Protein AF-A0A814J865-F1 (afdb_monomer_lite)

Sequence (233 aa):
MMTGAKKNINRKDIIFQQRVDSLASDFNQNKINLGDYLQGLSVLIGAKILRELSEQIVEQEQNKHNDCESQRPKNLITPLVSSLNEQANDEQISSSLIQTEIFDEVLMAITAGTETTSKALSWFMFYMSKHPRVQQRIKQELKEHDLVMGDNAHSSSLSIETLESLVYYDCVLRLAPVIGITTRRAIRDAVVDGVSIHRDPTEFIPERFLFEDKNHHPYAMVTFDGGHRACLS

Foldseek 3Di:
DDDDPPPPPDPVVVVLVVQLVVLVVCVVVVVDDPVVSVVSVCVSVVVVVLLVVLVVVLVVVVVVCVVDVDDDDPDPLVVLVVVLVVVVVVDPDPPVVSVVVSSVVSSCVCVVVPVQVVQLVVVLVVVCVVCVVLVVVLQVLCVVLVVDDDPPDPPPDDDPVSVVSSQLVVLQSQLRLVDPDDDDDDPDDDDDDDDDEDDPSVDRDSVVRNDPDVPHDPVNGASQHDDPRGNPD

pLDDT: mean 74.56, std 14.13, range [32.09, 94.75]

Structure (mmCIF, N/CA/C/O backbone):
data_AF-A0A814J865-F1
#
_entry.id   AF-A0A814J865-F1
#
loop_
_atom_site.group_PDB
_atom_site.id
_atom_site.type_symbol
_atom_site.label_atom_id
_atom_site.label_alt_id
_atom_site.label_comp_id
_atom_site.label_asym_id
_atom_site.label_entity_id
_atom_site.label_seq_id
_atom_site.pdbx_PDB_ins_code
_atom_site.Cartn_x
_atom_site.Cartn_y
_atom_site.Cartn_z
_atom_site.occupancy
_atom_site.B_iso_or_equiv
_atom_site.auth_seq_id
_atom_site.auth_comp_id
_atom_site.auth_asym_id
_atom_site.auth_atom_id
_atom_site.pdbx_PDB_model_num
ATOM 1 N N . MET A 1 1 ? 44.678 30.933 -19.094 1.00 35.25 1 MET A N 1
ATOM 2 C CA . MET A 1 1 ? 44.230 29.603 -19.561 1.00 35.25 1 MET A CA 1
ATOM 3 C C . MET A 1 1 ? 43.148 29.120 -18.610 1.00 35.25 1 MET A C 1
ATOM 5 O O . MET A 1 1 ? 43.466 28.746 -17.491 1.00 35.25 1 MET A O 1
ATOM 9 N N . MET A 1 2 ? 41.877 29.247 -18.997 1.00 32.62 2 MET A N 1
ATOM 10 C CA . MET A 1 2 ? 40.747 28.814 -18.172 1.00 32.62 2 MET A CA 1
ATOM 11 C C . MET A 1 2 ? 40.452 27.327 -18.400 1.00 32.62 2 MET A C 1
ATOM 13 O O . MET A 1 2 ? 40.182 26.908 -19.519 1.00 32.62 2 MET A O 1
ATOM 17 N N . THR A 1 3 ? 40.577 26.567 -17.310 1.00 39.84 3 THR A N 1
ATOM 18 C CA . THR A 1 3 ? 39.712 25.461 -16.859 1.00 39.84 3 THR A CA 1
ATOM 19 C C . THR A 1 3 ? 38.950 24.654 -17.915 1.00 39.84 3 THR A C 1
ATOM 21 O O . THR A 1 3 ? 37.927 25.093 -18.433 1.00 39.84 3 THR A O 1
ATOM 24 N N . GLY A 1 4 ? 39.355 23.395 -18.095 1.00 32.09 4 GLY A N 1
ATOM 25 C CA . GLY A 1 4 ? 38.532 22.340 -18.686 1.00 32.09 4 GLY A CA 1
ATOM 26 C C . GLY A 1 4 ? 38.262 21.241 -17.664 1.00 32.09 4 GLY A C 1
ATOM 27 O O . GLY A 1 4 ? 38.834 20.159 -17.759 1.00 32.09 4 GLY A O 1
ATOM 28 N N . ALA A 1 5 ? 37.418 21.516 -16.665 1.00 35.94 5 ALA A N 1
ATOM 29 C CA . ALA A 1 5 ? 36.852 20.463 -15.832 1.00 35.94 5 ALA A CA 1
ATOM 30 C C . ALA A 1 5 ? 35.918 19.631 -16.722 1.00 35.94 5 ALA A C 1
ATOM 32 O O . ALA A 1 5 ? 34.813 20.063 -17.052 1.00 35.94 5 ALA A O 1
ATOM 33 N N . LYS A 1 6 ? 36.381 18.459 -17.172 1.00 39.00 6 LYS A N 1
ATOM 34 C CA . LYS A 1 6 ? 35.518 17.469 -17.822 1.00 39.00 6 LYS A CA 1
ATOM 35 C C . LYS A 1 6 ? 34.451 17.071 -16.803 1.00 39.00 6 LYS A C 1
ATOM 37 O O . LYS A 1 6 ? 34.721 16.286 -15.900 1.00 39.00 6 LYS A O 1
ATOM 42 N N . LYS A 1 7 ? 33.254 17.654 -16.928 1.00 42.41 7 LYS A N 1
ATOM 43 C CA . LYS A 1 7 ? 32.049 17.193 -16.234 1.00 42.41 7 LYS A CA 1
ATOM 44 C C . LYS A 1 7 ? 31.896 15.719 -16.600 1.00 42.41 7 LYS A C 1
ATOM 46 O O . LYS A 1 7 ? 31.696 15.395 -17.768 1.00 42.41 7 LYS A O 1
ATOM 51 N N . ASN A 1 8 ? 32.084 14.841 -15.626 1.00 40.31 8 ASN A N 1
ATOM 52 C CA . ASN A 1 8 ? 31.876 13.414 -15.789 1.00 40.31 8 ASN A CA 1
ATOM 53 C C . ASN A 1 8 ? 30.356 13.218 -15.907 1.00 40.31 8 ASN A C 1
ATOM 55 O O . ASN A 1 8 ? 29.658 13.162 -14.900 1.00 40.31 8 ASN A O 1
ATOM 59 N N . ILE A 1 9 ? 29.818 13.305 -17.128 1.00 52.38 9 ILE A N 1
ATOM 60 C CA . ILE A 1 9 ? 28.373 13.218 -17.365 1.00 52.38 9 ILE A CA 1
ATOM 61 C C . ILE A 1 9 ? 27.963 11.771 -17.092 1.00 52.38 9 ILE A C 1
ATOM 63 O O . ILE A 1 9 ? 28.386 10.852 -17.793 1.00 52.38 9 ILE A O 1
ATOM 67 N N . ASN A 1 10 ? 27.164 11.578 -16.046 1.00 73.56 10 ASN A N 1
ATOM 68 C CA . ASN A 1 10 ? 26.674 10.277 -15.625 1.00 73.56 10 ASN A CA 1
ATOM 69 C C . ASN A 1 10 ? 25.822 9.663 -16.753 1.00 73.56 10 ASN A C 1
ATOM 71 O O . ASN A 1 10 ? 24.896 10.293 -17.263 1.00 73.56 10 ASN A O 1
ATOM 75 N N . ARG A 1 11 ? 26.115 8.417 -17.151 1.00 75.50 11 ARG A N 1
ATOM 76 C CA . ARG A 1 11 ? 25.385 7.675 -18.201 1.00 75.50 11 ARG A CA 1
ATOM 77 C C . ARG A 1 11 ? 23.866 7.672 -17.966 1.00 75.50 11 ARG A C 1
ATOM 79 O O . ARG A 1 11 ? 23.101 7.651 -18.927 1.00 75.50 11 ARG A O 1
ATOM 86 N N . LYS A 1 12 ? 23.434 7.721 -16.702 1.00 76.06 12 LYS A N 1
ATOM 87 C CA . LYS A 1 12 ? 22.022 7.778 -16.296 1.00 76.06 12 LYS A CA 1
ATOM 88 C C . LYS A 1 12 ? 21.349 9.095 -16.709 1.00 76.06 12 LYS A C 1
ATOM 90 O O . LYS A 1 12 ? 20.237 9.059 -17.231 1.00 76.06 12 LYS A O 1
ATOM 95 N N . ASP A 1 13 ? 22.040 10.228 -16.573 1.00 81.00 13 ASP A N 1
ATOM 96 C CA . ASP A 1 13 ? 21.534 11.540 -17.004 1.00 81.00 13 ASP A CA 1
ATOM 97 C C . ASP A 1 13 ? 21.366 11.615 -18.522 1.00 81.00 13 ASP A C 1
ATOM 99 O O . ASP A 1 13 ? 20.415 12.221 -19.011 1.00 81.00 13 ASP A O 1
ATOM 103 N N . ILE A 1 14 ? 22.247 10.943 -19.271 1.00 85.19 14 ILE A N 1
ATOM 104 C CA . ILE A 1 14 ? 22.144 10.849 -20.733 1.00 85.19 14 ILE A CA 1
ATOM 105 C C . ILE A 1 14 ? 20.876 10.087 -21.127 1.00 85.19 14 ILE A C 1
ATOM 107 O O . ILE A 1 14 ? 20.128 10.549 -21.982 1.00 85.19 14 ILE A O 1
ATOM 111 N N . ILE A 1 15 ? 20.607 8.943 -20.489 1.00 84.31 15 ILE A N 1
ATOM 112 C CA . ILE A 1 15 ? 19.408 8.136 -20.770 1.00 84.31 15 ILE A CA 1
ATOM 113 C C . ILE A 1 15 ? 18.136 8.907 -20.407 1.00 84.31 15 ILE A C 1
ATOM 115 O O . ILE A 1 15 ? 17.163 8.877 -21.159 1.00 84.31 15 ILE A O 1
ATOM 119 N N . PHE A 1 16 ? 18.136 9.609 -19.271 1.00 88.12 16 PHE A N 1
ATOM 120 C CA . PHE A 1 16 ? 17.023 10.473 -18.887 1.00 88.12 16 PHE A CA 1
ATOM 121 C C . PHE A 1 16 ? 16.770 11.547 -19.949 1.00 88.12 16 PHE A C 1
ATOM 123 O O . PHE A 1 16 ? 15.646 11.667 -20.433 1.00 88.12 16 PHE A O 1
ATOM 130 N N . GLN A 1 17 ? 17.818 12.262 -20.368 1.00 88.94 17 GLN A N 1
ATOM 131 C CA . GLN A 1 17 ? 17.691 13.316 -21.369 1.00 88.94 17 GLN A CA 1
ATOM 132 C C . GLN A 1 17 ? 17.198 12.766 -22.713 1.00 88.94 17 GLN A C 1
ATOM 134 O O . GLN A 1 17 ? 16.270 13.319 -23.287 1.00 88.94 17 GLN A O 1
ATOM 139 N N . GLN A 1 18 ? 17.714 11.615 -23.160 1.00 91.19 18 GLN A N 1
ATOM 140 C CA . GLN A 1 18 ? 17.242 10.943 -24.377 1.00 91.19 18 GLN A CA 1
ATOM 141 C C . GLN A 1 18 ? 15.746 10.605 -24.326 1.00 91.19 18 GLN A C 1
ATOM 143 O O . GLN A 1 18 ? 15.045 10.748 -25.327 1.00 91.19 18 GLN A O 1
ATOM 148 N N . ARG A 1 19 ? 15.238 10.162 -23.168 1.00 91.06 19 ARG A N 1
ATOM 149 C CA . ARG A 1 19 ? 13.808 9.865 -22.991 1.00 91.06 19 ARG A CA 1
ATOM 150 C C . ARG A 1 19 ? 12.954 11.132 -23.000 1.00 91.06 19 ARG A C 1
ATOM 152 O O . ARG A 1 19 ? 11.888 11.121 -23.609 1.00 91.06 19 ARG A O 1
ATOM 159 N N . VAL A 1 20 ? 13.427 12.209 -22.371 1.00 92.50 20 VAL A N 1
ATOM 160 C CA . VAL A 1 20 ? 12.760 13.522 -22.405 1.00 92.50 20 VAL A CA 1
ATOM 161 C C . VAL A 1 20 ? 12.713 14.065 -23.834 1.00 92.50 20 VAL A C 1
ATOM 163 O O . VAL A 1 20 ? 11.649 14.473 -24.292 1.00 92.50 20 VAL A O 1
ATOM 166 N N . ASP A 1 21 ? 13.827 13.997 -24.562 1.00 93.62 21 ASP A N 1
ATOM 167 C CA . ASP A 1 21 ? 13.924 14.479 -25.942 1.00 93.62 21 ASP A CA 1
ATOM 168 C C . ASP A 1 21 ? 13.033 13.659 -26.889 1.00 93.62 21 ASP A C 1
ATOM 170 O O . ASP A 1 21 ? 12.364 14.221 -27.757 1.00 93.62 21 ASP A O 1
ATOM 174 N N . SER A 1 22 ? 12.963 12.336 -26.695 1.00 93.69 22 SER A N 1
ATOM 175 C CA . SER A 1 22 ? 12.043 11.465 -27.438 1.00 93.69 22 SER A CA 1
ATOM 176 C C . SER A 1 22 ? 10.584 11.850 -27.193 1.00 93.69 22 SER A C 1
ATOM 178 O O . SER A 1 22 ? 9.819 11.988 -28.145 1.00 93.69 22 SER A O 1
ATOM 180 N N . LEU A 1 23 ? 10.204 12.070 -25.932 1.00 92.25 23 LEU A N 1
ATOM 181 C CA . LEU A 1 23 ? 8.843 12.455 -25.562 1.00 92.25 23 LEU A CA 1
ATOM 182 C C . LEU A 1 23 ? 8.474 13.841 -26.124 1.00 92.25 23 LEU A C 1
ATOM 184 O O . LEU A 1 23 ? 7.371 14.034 -26.636 1.00 92.25 23 LEU A O 1
ATOM 188 N N . ALA A 1 24 ? 9.408 14.796 -26.083 1.00 92.44 24 ALA A N 1
ATOM 189 C CA . ALA A 1 24 ? 9.239 16.122 -26.678 1.00 92.44 24 ALA A CA 1
ATOM 190 C C . ALA A 1 24 ? 9.116 16.055 -28.206 1.00 92.44 24 ALA A C 1
ATOM 192 O O . ALA A 1 24 ? 8.308 16.774 -28.794 1.00 92.44 24 ALA A O 1
ATOM 193 N N . SER A 1 25 ? 9.878 15.172 -28.854 1.00 94.75 25 SER A N 1
ATOM 194 C CA . SER A 1 25 ? 9.770 14.910 -30.291 1.00 94.75 25 SER A CA 1
ATOM 195 C C . SER A 1 25 ? 8.383 14.381 -30.661 1.00 94.75 25 SER A C 1
ATOM 197 O O . SER A 1 25 ? 7.769 14.892 -31.596 1.00 94.75 25 SER A O 1
ATOM 199 N N . ASP A 1 26 ? 7.845 13.425 -29.899 1.00 93.62 26 ASP A N 1
ATOM 200 C CA . ASP A 1 26 ? 6.512 12.867 -30.151 1.00 93.62 26 ASP A CA 1
ATOM 201 C C . ASP A 1 26 ? 5.391 13.899 -29.946 1.00 93.62 26 ASP A C 1
ATOM 203 O O . ASP A 1 26 ? 4.434 13.921 -30.725 1.00 93.62 26 ASP A O 1
ATOM 207 N N . PHE A 1 27 ? 5.528 14.801 -28.968 1.00 92.38 27 PHE A N 1
ATOM 208 C CA . PHE A 1 27 ? 4.602 15.923 -28.787 1.00 92.38 27 PHE A CA 1
ATOM 209 C C . PHE A 1 27 ? 4.689 16.931 -29.941 1.00 92.38 27 PHE A C 1
ATOM 211 O O . PHE A 1 27 ? 3.672 17.275 -30.538 1.00 92.38 27 PHE A O 1
ATOM 218 N N . ASN A 1 28 ? 5.901 17.343 -30.329 1.00 93.31 28 ASN A N 1
ATOM 219 C CA . ASN A 1 28 ? 6.115 18.280 -31.439 1.00 93.31 28 ASN A CA 1
ATOM 220 C C . ASN A 1 28 ? 5.655 17.713 -32.794 1.00 93.31 28 ASN A C 1
ATOM 222 O O . ASN A 1 28 ? 5.283 18.469 -33.689 1.00 93.31 28 ASN A O 1
ATOM 226 N N . GLN A 1 29 ? 5.669 16.387 -32.950 1.00 94.50 29 GLN A N 1
ATOM 227 C CA . GLN A 1 29 ? 5.162 15.677 -34.129 1.00 94.50 29 GLN A CA 1
ATOM 228 C C . GLN A 1 29 ? 3.653 15.375 -34.053 1.00 94.50 29 GLN A C 1
ATOM 230 O O . GLN A 1 29 ? 3.144 14.653 -34.909 1.00 94.50 29 GLN A O 1
ATOM 235 N N . ASN A 1 30 ? 2.931 15.911 -33.059 1.00 91.19 30 ASN A N 1
ATOM 236 C CA . ASN A 1 30 ? 1.503 15.678 -32.815 1.00 91.19 30 ASN A CA 1
ATOM 237 C C . ASN A 1 30 ? 1.115 14.190 -32.672 1.00 91.19 30 ASN A C 1
ATOM 239 O O . ASN A 1 30 ? -0.026 13.821 -32.954 1.00 91.19 30 ASN A O 1
ATOM 243 N N . LYS A 1 31 ? 2.036 13.314 -32.239 1.00 92.19 31 LYS A N 1
ATOM 244 C CA . LYS A 1 31 ? 1.719 11.896 -31.972 1.00 92.19 31 LYS A CA 1
ATOM 245 C C . LYS A 1 31 ? 1.013 11.694 -30.634 1.00 92.19 31 LYS A C 1
ATOM 247 O O . LYS A 1 31 ? 0.290 10.717 -30.473 1.00 92.19 31 LYS A O 1
ATOM 252 N N . ILE A 1 32 ? 1.243 12.602 -29.689 1.00 91.50 32 ILE A N 1
ATOM 253 C CA . ILE A 1 32 ? 0.646 12.604 -28.351 1.00 91.50 32 ILE A CA 1
ATOM 254 C C . ILE A 1 32 ? 0.047 13.979 -28.059 1.00 91.50 32 ILE A C 1
ATOM 256 O O . ILE A 1 32 ? 0.522 14.994 -28.571 1.00 91.50 32 ILE A O 1
ATOM 260 N N . ASN A 1 33 ? -1.005 14.025 -27.242 1.00 92.94 33 ASN A N 1
ATOM 261 C CA . ASN A 1 33 ? -1.616 15.287 -26.822 1.00 92.94 33 ASN A CA 1
ATOM 262 C C . ASN A 1 33 ? -0.870 15.897 -25.615 1.00 92.94 33 ASN A C 1
ATOM 264 O O . ASN A 1 33 ? 0.023 15.284 -25.029 1.00 92.94 33 ASN A O 1
ATOM 268 N N . LEU A 1 34 ? -1.248 17.120 -25.226 1.00 91.44 34 LEU A N 1
ATOM 269 C CA . LEU A 1 34 ? -0.623 17.824 -24.101 1.00 91.44 34 LEU A CA 1
ATOM 270 C C . LEU A 1 34 ? -0.775 17.073 -22.766 1.00 91.44 34 LEU A C 1
ATOM 272 O O . LEU A 1 34 ? 0.140 17.108 -21.949 1.00 91.44 34 LEU A O 1
ATOM 276 N N . GLY A 1 35 ? -1.901 16.389 -22.545 1.00 89.00 35 GLY A N 1
ATOM 277 C CA . GLY A 1 35 ? -2.129 15.595 -21.337 1.00 89.00 35 GLY A CA 1
ATOM 278 C C . GLY A 1 35 ? -1.157 14.421 -21.238 1.00 89.00 35 GLY A C 1
ATOM 279 O O . GLY A 1 35 ? -0.482 14.271 -20.224 1.00 89.00 35 GLY A O 1
ATOM 280 N N . ASP A 1 36 ? -1.013 13.658 -22.320 1.00 88.88 36 ASP A N 1
ATOM 281 C CA . ASP A 1 36 ? -0.084 12.526 -22.405 1.00 88.88 36 ASP A CA 1
ATOM 282 C C . ASP A 1 36 ? 1.378 12.979 -22.291 1.00 88.88 36 ASP A C 1
ATOM 284 O O . ASP A 1 36 ? 2.190 12.317 -21.643 1.00 88.88 36 ASP A O 1
ATOM 288 N N . TYR A 1 37 ? 1.714 14.141 -22.861 1.00 88.25 37 TYR A N 1
ATOM 289 C CA . TYR A 1 37 ? 3.041 14.744 -22.737 1.00 88.25 37 TYR A CA 1
ATOM 290 C C . TYR A 1 37 ? 3.362 15.145 -21.291 1.00 88.25 37 TYR A C 1
ATOM 292 O O . TYR A 1 37 ? 4.414 14.778 -20.764 1.00 88.25 37 TYR A O 1
ATOM 300 N N . LEU A 1 38 ? 2.450 15.859 -20.620 1.00 89.25 38 LEU A N 1
ATOM 301 C CA . LEU A 1 38 ? 2.617 16.258 -19.219 1.00 89.25 38 LEU A CA 1
ATOM 302 C C . LEU A 1 38 ? 2.660 15.041 -18.290 1.00 89.25 38 LEU A C 1
ATOM 304 O O . LEU A 1 38 ? 3.495 14.991 -17.385 1.00 89.25 38 LEU A O 1
ATOM 308 N N . GLN A 1 39 ? 1.819 14.036 -18.545 1.00 84.31 39 GLN A N 1
ATOM 309 C CA . GLN A 1 39 ? 1.838 12.781 -17.804 1.00 84.31 39 GLN A CA 1
ATOM 310 C C . GLN A 1 39 ? 3.177 12.060 -17.995 1.00 84.31 39 GLN A C 1
ATOM 312 O O . GLN A 1 39 ? 3.817 11.700 -17.007 1.00 84.31 39 GLN A O 1
ATOM 317 N N . GLY A 1 40 ? 3.649 11.909 -19.235 1.00 85.94 40 GLY A N 1
ATOM 318 C CA . GLY A 1 40 ? 4.942 11.294 -19.537 1.00 85.94 40 GLY A CA 1
ATOM 319 C C . GLY A 1 40 ? 6.114 12.027 -18.881 1.00 85.94 40 GLY A C 1
ATOM 320 O O . GLY A 1 40 ? 6.979 11.388 -18.281 1.00 85.94 40 GLY A O 1
ATOM 321 N N . LEU A 1 41 ? 6.115 13.365 -18.913 1.00 88.81 41 LEU A N 1
ATOM 322 C CA . LEU A 1 41 ? 7.127 14.175 -18.233 1.00 88.81 41 LEU A CA 1
ATOM 323 C C . LEU A 1 41 ? 7.089 13.971 -16.720 1.00 88.81 41 LEU A C 1
ATOM 325 O O . LEU A 1 41 ? 8.142 13.788 -16.114 1.00 88.81 41 LEU A O 1
ATOM 329 N N . SER A 1 42 ? 5.899 13.966 -16.112 1.00 81.00 42 SER A N 1
ATOM 330 C CA . SER A 1 42 ? 5.751 13.756 -14.667 1.00 81.00 42 SER A CA 1
ATOM 331 C C . SER A 1 42 ? 6.305 12.397 -14.227 1.00 81.00 42 SER A C 1
ATOM 333 O O . SER A 1 42 ? 7.015 12.322 -13.226 1.00 81.00 42 SER A O 1
ATOM 335 N N . VAL A 1 43 ? 6.083 11.345 -15.025 1.00 83.19 43 VAL A N 1
ATOM 336 C CA . VAL A 1 43 ? 6.625 10.001 -14.786 1.00 83.19 43 VAL A CA 1
ATOM 337 C C . VAL A 1 43 ? 8.147 9.988 -14.907 1.00 83.19 43 VAL A C 1
ATOM 339 O O . VAL A 1 43 ? 8.818 9.433 -14.041 1.00 83.19 43 VAL A O 1
ATOM 342 N N . LEU A 1 44 ? 8.713 10.609 -15.948 1.00 85.75 44 LEU A N 1
ATOM 343 C CA . LEU A 1 44 ? 10.166 10.657 -16.133 1.00 85.75 44 LEU A CA 1
ATOM 344 C C . LEU A 1 44 ? 10.855 11.440 -15.009 1.00 85.75 44 LEU A C 1
ATOM 346 O O . LEU A 1 44 ? 11.842 10.961 -14.450 1.00 85.75 44 LEU A O 1
ATOM 350 N N . ILE A 1 45 ? 10.337 12.622 -14.664 1.00 85.75 45 ILE A N 1
ATOM 351 C CA . ILE A 1 45 ? 10.870 13.465 -13.585 1.00 85.75 45 ILE A CA 1
ATOM 352 C C . ILE A 1 45 ? 10.738 12.744 -12.242 1.00 85.75 45 ILE A C 1
ATOM 354 O O . ILE A 1 45 ? 11.712 12.667 -11.497 1.00 85.75 45 ILE A O 1
ATOM 358 N N . GLY A 1 46 ? 9.567 12.163 -11.964 1.00 81.38 46 GLY A N 1
ATOM 359 C CA . GLY A 1 46 ? 9.325 11.374 -10.759 1.00 81.38 46 GLY A CA 1
ATOM 360 C C . GLY A 1 46 ? 10.307 10.212 -10.639 1.00 81.38 46 GLY A C 1
ATOM 361 O O . GLY A 1 46 ? 10.965 10.081 -9.613 1.00 81.38 46 GLY A O 1
ATOM 362 N N . ALA A 1 47 ? 10.494 9.431 -11.707 1.00 80.25 47 ALA A N 1
ATOM 363 C CA . ALA A 1 47 ? 11.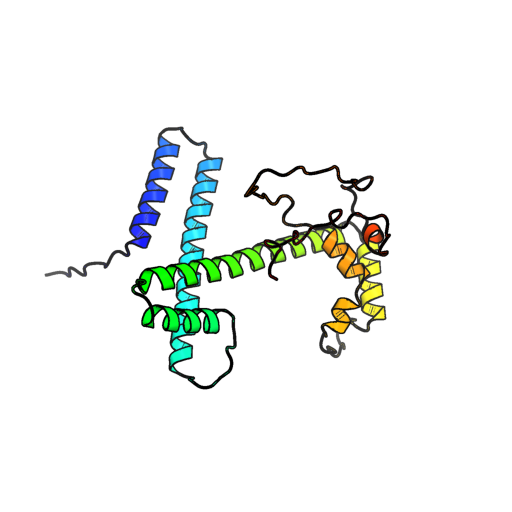450 8.324 -11.734 1.00 80.25 47 ALA A CA 1
ATOM 364 C C . ALA A 1 47 ? 12.903 8.782 -11.516 1.00 80.25 47 ALA A C 1
ATOM 366 O O . ALA A 1 47 ? 13.674 8.067 -10.876 1.00 80.25 47 ALA A O 1
ATOM 367 N N . LYS A 1 48 ? 13.285 9.965 -12.020 1.00 83.12 48 LYS A N 1
ATOM 368 C CA . LYS A 1 48 ? 14.616 10.541 -11.781 1.00 83.12 48 LYS A CA 1
ATOM 369 C C . LYS A 1 48 ? 14.811 10.923 -10.313 1.00 83.12 48 LYS A C 1
ATOM 371 O O . LYS A 1 48 ? 15.780 10.473 -9.711 1.00 83.12 48 LYS A O 1
ATOM 376 N N . ILE A 1 49 ? 13.885 11.696 -9.742 1.00 83.00 49 ILE A N 1
ATOM 377 C CA . ILE A 1 49 ? 13.943 12.133 -8.336 1.00 83.00 49 ILE A CA 1
ATOM 378 C C . ILE A 1 49 ? 13.983 10.919 -7.407 1.00 83.00 49 ILE A C 1
ATOM 380 O O . ILE A 1 49 ? 14.816 10.836 -6.510 1.00 83.00 49 ILE A O 1
ATOM 384 N N . LEU A 1 50 ? 13.095 9.957 -7.648 1.00 76.44 50 LEU A N 1
ATOM 385 C CA . LEU A 1 50 ? 13.005 8.731 -6.870 1.00 76.44 50 LEU A CA 1
ATOM 386 C C . LEU A 1 50 ? 14.305 7.919 -6.914 1.00 76.44 50 LEU A C 1
ATOM 388 O O . LEU A 1 50 ? 14.762 7.434 -5.880 1.00 76.44 50 LEU A O 1
ATOM 392 N N . ARG A 1 51 ? 14.931 7.819 -8.091 1.00 77.81 51 ARG A N 1
ATOM 393 C CA . ARG A 1 51 ? 16.234 7.168 -8.246 1.00 77.81 51 ARG A CA 1
ATOM 394 C C . ARG A 1 51 ? 17.323 7.896 -7.459 1.00 77.81 51 ARG A C 1
ATOM 396 O O . ARG A 1 51 ? 18.026 7.248 -6.695 1.00 77.81 51 ARG A O 1
ATOM 403 N N . GLU A 1 52 ? 17.429 9.217 -7.587 1.00 81.38 52 GLU A N 1
ATOM 404 C CA . GLU A 1 52 ? 18.425 10.017 -6.855 1.00 81.38 52 GLU A CA 1
ATOM 405 C C . GLU A 1 52 ? 18.263 9.891 -5.331 1.00 81.38 52 GLU A C 1
ATOM 407 O O . GLU A 1 52 ? 19.249 9.712 -4.618 1.00 81.38 52 GLU A O 1
ATOM 412 N N . LEU A 1 53 ? 17.026 9.914 -4.824 1.00 78.19 53 LEU A N 1
ATOM 413 C CA . LEU A 1 53 ? 16.746 9.703 -3.400 1.00 78.19 53 LEU A CA 1
ATOM 414 C C . LEU A 1 53 ? 17.119 8.288 -2.945 1.00 78.19 53 LEU A C 1
ATOM 416 O O . LEU A 1 53 ? 17.718 8.125 -1.884 1.00 78.19 53 LEU A O 1
ATOM 420 N N . SER A 1 54 ? 16.796 7.267 -3.743 1.00 73.44 54 SER A N 1
ATOM 421 C CA . SER A 1 54 ? 17.166 5.883 -3.426 1.00 73.44 54 SER A CA 1
ATOM 422 C C . SER A 1 54 ? 18.685 5.683 -3.401 1.00 73.44 54 SER A C 1
ATOM 424 O O . SER A 1 54 ? 19.195 5.021 -2.499 1.00 73.44 54 SER A O 1
ATOM 426 N N . GLU A 1 55 ? 19.414 6.318 -4.328 1.00 77.56 55 GLU A N 1
ATOM 427 C CA . GLU A 1 55 ? 20.879 6.299 -4.373 1.00 77.56 55 GLU A CA 1
ATOM 428 C C . GLU A 1 55 ? 21.467 6.903 -3.094 1.00 77.56 55 GLU A C 1
ATOM 430 O O . GLU A 1 55 ? 22.294 6.269 -2.439 1.00 77.56 55 GLU A O 1
ATOM 435 N N . GLN A 1 56 ? 20.949 8.055 -2.657 1.00 79.94 56 GLN A N 1
ATOM 436 C CA . GLN A 1 56 ? 21.363 8.688 -1.403 1.00 79.94 56 GLN A CA 1
ATOM 437 C C . GLN A 1 56 ? 21.092 7.812 -0.172 1.00 79.94 56 GLN A C 1
ATOM 439 O O . GLN A 1 56 ? 21.929 7.756 0.727 1.00 79.94 56 GLN A O 1
ATOM 444 N N . ILE A 1 57 ? 19.945 7.127 -0.112 1.00 77.00 57 ILE A N 1
ATOM 445 C CA . ILE A 1 57 ? 19.592 6.254 1.021 1.00 77.00 57 ILE A CA 1
ATOM 446 C C . ILE A 1 57 ? 20.560 5.073 1.109 1.00 77.00 57 ILE A C 1
ATOM 448 O O . ILE A 1 57 ? 21.093 4.792 2.181 1.00 77.00 57 ILE A O 1
ATOM 452 N N . VAL A 1 58 ? 20.816 4.390 -0.006 1.00 73.94 58 VAL A N 1
ATOM 453 C CA . VAL A 1 58 ? 21.717 3.229 -0.015 1.00 73.94 58 VAL A CA 1
ATOM 454 C C . VAL A 1 58 ? 23.154 3.652 0.282 1.00 73.94 58 VAL A C 1
ATOM 456 O O . VAL A 1 58 ? 23.810 2.988 1.079 1.00 73.94 58 VAL A O 1
ATOM 459 N N . GLU A 1 59 ? 23.639 4.765 -0.281 1.00 76.62 59 GLU A N 1
ATOM 460 C CA . GLU A 1 59 ? 24.976 5.293 0.033 1.00 76.62 59 GLU A CA 1
ATOM 461 C C . GLU A 1 59 ? 25.112 5.634 1.525 1.00 76.62 59 GLU A C 1
ATOM 463 O O . GLU A 1 59 ? 26.121 5.309 2.154 1.00 76.62 59 GLU A O 1
ATOM 468 N N . GLN A 1 60 ? 24.087 6.245 2.129 1.00 75.75 60 GLN A N 1
ATOM 469 C CA . GLN A 1 60 ? 24.067 6.519 3.568 1.00 75.75 60 GLN A CA 1
ATOM 470 C C . GLN A 1 60 ? 24.123 5.237 4.402 1.00 75.75 60 GLN A C 1
ATOM 472 O O . GLN A 1 60 ? 24.853 5.187 5.392 1.00 75.75 60 GLN A O 1
ATOM 477 N N . GLU A 1 61 ? 23.369 4.207 4.023 1.00 73.00 61 GLU A N 1
ATOM 478 C CA . GLU A 1 61 ? 23.338 2.940 4.755 1.00 73.00 61 GLU A CA 1
ATOM 479 C C . GLU A 1 61 ? 24.633 2.133 4.583 1.00 73.00 61 GLU A C 1
ATOM 481 O O . GLU A 1 61 ? 25.129 1.574 5.560 1.00 73.00 61 GLU A O 1
ATOM 486 N N . GLN A 1 62 ? 25.248 2.145 3.396 1.00 68.81 62 GLN A N 1
ATOM 487 C CA . GLN A 1 62 ? 26.565 1.539 3.168 1.00 68.81 62 GLN A CA 1
ATOM 488 C C . GLN A 1 62 ? 27.655 2.214 4.010 1.00 68.81 62 GLN A C 1
ATOM 490 O O . GLN A 1 62 ? 28.464 1.528 4.634 1.00 68.81 62 GLN A O 1
ATOM 495 N N . ASN A 1 63 ? 27.644 3.548 4.098 1.00 71.00 63 ASN A N 1
ATOM 496 C CA . ASN A 1 63 ? 28.607 4.285 4.915 1.00 71.00 63 ASN A CA 1
ATOM 497 C C . ASN A 1 63 ? 28.463 3.970 6.413 1.00 71.00 63 ASN A C 1
ATOM 499 O O . ASN A 1 63 ? 29.469 3.805 7.095 1.00 71.00 63 ASN A O 1
ATOM 503 N N . LYS A 1 64 ? 27.231 3.814 6.921 1.00 68.81 64 LYS A N 1
ATOM 504 C CA . LYS A 1 64 ? 26.981 3.404 8.318 1.00 68.81 64 LYS A CA 1
ATOM 505 C C . LYS A 1 64 ? 27.427 1.9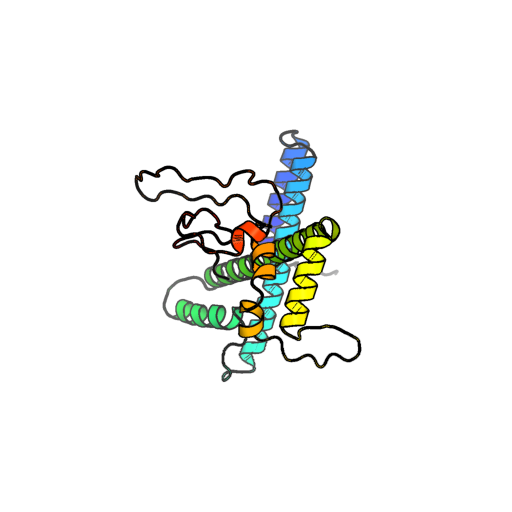69 8.607 1.00 68.81 64 LYS A C 1
ATOM 507 O O . LYS A 1 64 ? 27.788 1.666 9.742 1.00 68.81 64 LYS A O 1
ATOM 512 N N . HIS A 1 65 ? 27.379 1.087 7.609 1.00 60.16 65 HIS A N 1
ATOM 513 C CA . HIS A 1 65 ? 27.737 -0.321 7.773 1.00 60.16 65 HIS A CA 1
ATOM 514 C C . HIS A 1 65 ? 29.245 -0.536 7.965 1.00 60.16 65 HIS A C 1
ATOM 516 O O . HIS A 1 65 ? 29.642 -1.436 8.703 1.00 60.16 65 HIS A O 1
ATOM 522 N N . ASN A 1 66 ? 30.078 0.320 7.363 1.00 57.12 66 ASN A N 1
ATOM 523 C CA . ASN A 1 66 ? 31.536 0.280 7.528 1.00 57.12 66 ASN A CA 1
ATOM 524 C C . ASN A 1 66 ? 31.995 0.647 8.956 1.00 57.12 66 ASN A C 1
ATOM 526 O O . ASN A 1 66 ? 33.109 0.301 9.338 1.00 57.12 66 ASN A O 1
ATOM 530 N N . ASP A 1 67 ? 31.136 1.292 9.755 1.00 55.78 67 ASP A N 1
ATOM 531 C CA . ASP A 1 67 ? 31.443 1.724 11.126 1.00 55.78 67 ASP A CA 1
ATOM 532 C C . ASP A 1 67 ? 30.940 0.750 12.219 1.00 55.78 67 ASP A C 1
ATOM 534 O O . ASP A 1 67 ? 31.216 0.959 13.403 1.00 55.78 67 ASP A O 1
ATOM 538 N N . CYS A 1 68 ? 30.184 -0.311 11.886 1.00 51.12 68 CYS A N 1
ATOM 539 C CA . CYS A 1 68 ? 29.533 -1.152 12.904 1.00 51.12 68 CYS A CA 1
ATOM 540 C C . CYS A 1 68 ? 29.350 -2.628 12.482 1.00 51.12 68 CYS A C 1
ATOM 542 O O . CYS A 1 68 ? 28.246 -3.069 12.178 1.00 51.12 68 CYS A O 1
ATOM 544 N N . GLU A 1 69 ? 30.417 -3.432 12.533 1.00 52.62 69 GLU A N 1
ATOM 545 C CA . GLU A 1 69 ? 30.417 -4.859 12.132 1.00 52.62 69 GLU A CA 1
ATOM 546 C C . GLU A 1 69 ? 29.681 -5.845 13.080 1.00 52.62 69 GLU A C 1
ATOM 548 O O . GLU A 1 69 ? 29.797 -7.055 12.918 1.00 52.62 69 GLU A O 1
ATOM 553 N N . SER A 1 70 ? 28.915 -5.404 14.087 1.00 52.75 70 SER A N 1
ATOM 554 C CA . SER A 1 70 ? 28.421 -6.330 15.138 1.00 52.75 70 SER A CA 1
ATOM 555 C C . SER A 1 70 ? 26.968 -6.167 15.593 1.00 52.75 70 SER A C 1
ATOM 557 O O . SER A 1 70 ? 26.581 -6.731 16.618 1.00 52.75 70 SER A O 1
ATOM 559 N N . GLN A 1 71 ? 26.119 -5.447 14.853 1.00 57.72 71 GLN A N 1
ATOM 560 C CA . GLN A 1 71 ? 24.707 -5.282 15.227 1.00 57.72 71 GLN A CA 1
ATOM 561 C C . GLN A 1 71 ? 23.751 -5.917 14.216 1.00 57.72 71 GLN A C 1
ATOM 563 O O . GLN A 1 71 ? 23.938 -5.822 13.007 1.00 57.72 71 GLN A O 1
ATOM 568 N N . ARG A 1 72 ? 22.690 -6.547 14.744 1.00 57.72 72 ARG A N 1
ATOM 569 C CA . ARG A 1 72 ? 21.551 -7.074 13.979 1.00 57.72 72 ARG A CA 1
ATOM 570 C C . ARG A 1 72 ? 21.058 -6.003 12.986 1.00 57.72 72 ARG A C 1
ATOM 572 O O . ARG A 1 72 ? 20.945 -4.843 13.396 1.00 57.72 72 ARG A O 1
ATOM 579 N N . PRO A 1 73 ? 20.746 -6.363 11.727 1.00 59.75 73 PRO A N 1
ATOM 580 C CA . PRO A 1 73 ? 20.304 -5.402 10.720 1.00 59.75 73 PRO A CA 1
ATOM 581 C C . PRO A 1 73 ? 19.099 -4.603 11.226 1.00 59.75 73 PRO A C 1
ATOM 583 O O . PRO A 1 73 ? 18.102 -5.181 11.660 1.00 59.75 73 PRO A O 1
ATOM 586 N N . LYS A 1 74 ? 19.208 -3.269 11.203 1.00 68.06 74 LYS A N 1
ATOM 587 C CA . LYS A 1 74 ? 18.183 -2.343 11.727 1.00 68.06 74 LYS A CA 1
ATOM 588 C C . LYS A 1 74 ? 17.105 -1.991 10.698 1.00 68.06 74 LYS A C 1
ATOM 590 O O . LYS A 1 74 ? 16.098 -1.395 11.062 1.00 68.06 74 LYS A O 1
ATOM 595 N N . ASN A 1 75 ? 17.323 -2.316 9.427 1.00 74.88 75 ASN A N 1
ATOM 596 C CA . ASN A 1 75 ? 16.427 -1.996 8.320 1.00 74.88 75 ASN A CA 1
ATOM 597 C C . ASN A 1 75 ? 16.522 -3.055 7.209 1.00 74.88 75 ASN A C 1
ATOM 599 O O . ASN A 1 75 ? 17.360 -3.951 7.275 1.00 74.88 75 ASN A O 1
ATOM 603 N N . LEU A 1 76 ? 15.655 -2.942 6.199 1.00 73.69 76 LEU A N 1
ATOM 604 C CA . LEU A 1 76 ? 15.587 -3.858 5.053 1.00 73.69 76 LEU A CA 1
ATOM 605 C C . LEU A 1 76 ? 16.777 -3.722 4.091 1.00 73.69 76 LEU A C 1
ATOM 607 O O . LEU A 1 76 ? 17.100 -4.670 3.386 1.00 73.69 76 LEU A O 1
ATOM 611 N N . ILE A 1 77 ? 17.443 -2.566 4.072 1.00 75.00 77 ILE A N 1
ATOM 612 C CA . ILE A 1 77 ? 18.554 -2.276 3.156 1.00 75.00 77 ILE A CA 1
ATOM 613 C C . ILE A 1 77 ? 19.786 -3.081 3.558 1.00 75.00 77 ILE A C 1
ATOM 615 O O . ILE A 1 77 ? 20.472 -3.642 2.709 1.00 75.00 77 ILE A O 1
ATOM 619 N N . THR A 1 78 ? 20.047 -3.170 4.863 1.00 73.38 78 THR A N 1
ATOM 620 C CA . THR A 1 78 ? 21.233 -3.832 5.399 1.00 73.38 78 THR A CA 1
ATOM 621 C C . THR A 1 78 ? 21.345 -5.312 4.986 1.00 73.38 78 THR A C 1
ATOM 623 O O . THR A 1 78 ? 22.374 -5.664 4.410 1.00 73.38 78 THR A O 1
ATOM 626 N N . PRO A 1 79 ? 20.322 -6.174 5.190 1.00 74.44 79 PRO A N 1
ATOM 627 C CA . PRO A 1 79 ? 20.359 -7.564 4.739 1.00 74.44 79 PRO A CA 1
ATOM 628 C C . PRO A 1 79 ? 20.469 -7.705 3.221 1.00 74.44 79 PRO A C 1
ATOM 630 O O . PRO A 1 79 ? 21.173 -8.586 2.741 1.00 74.44 79 PRO A O 1
ATOM 633 N N . LEU A 1 80 ? 19.788 -6.838 2.458 1.00 73.19 80 LEU A N 1
ATOM 634 C CA . LEU A 1 80 ? 19.841 -6.873 0.994 1.00 73.19 80 LEU A CA 1
ATOM 635 C C . LEU A 1 80 ? 21.264 -6.603 0.500 1.00 73.19 80 LEU A C 1
ATOM 637 O O . LEU A 1 80 ? 21.781 -7.348 -0.326 1.00 73.19 80 LEU A O 1
ATOM 641 N N . VAL A 1 81 ? 21.931 -5.590 1.057 1.00 71.69 81 VAL A N 1
ATOM 642 C CA . VAL A 1 81 ? 23.325 -5.272 0.722 1.00 71.69 81 VAL A CA 1
ATOM 643 C C . VAL A 1 81 ? 24.272 -6.408 1.129 1.00 71.69 81 VAL A C 1
ATOM 645 O O . VAL A 1 81 ? 25.156 -6.759 0.347 1.00 71.69 81 VAL A O 1
ATOM 648 N N . SER A 1 82 ? 24.094 -7.016 2.310 1.00 70.19 82 SER A N 1
ATOM 649 C CA . SER A 1 82 ? 24.973 -8.102 2.768 1.00 70.19 82 SER A CA 1
ATOM 650 C C . SER A 1 82 ? 24.830 -9.375 1.932 1.00 70.19 82 SER A C 1
ATOM 652 O O . SER A 1 82 ? 25.837 -9.897 1.461 1.00 70.19 82 SER A O 1
ATOM 654 N N . SER A 1 83 ? 23.599 -9.836 1.677 1.00 70.06 83 SER A N 1
ATOM 655 C CA . SER A 1 83 ? 23.345 -11.059 0.896 1.00 70.06 83 SER A CA 1
ATOM 656 C C . SER A 1 83 ? 23.865 -10.961 -0.537 1.00 70.06 83 SER A C 1
ATOM 658 O O . SER A 1 83 ? 24.218 -11.961 -1.1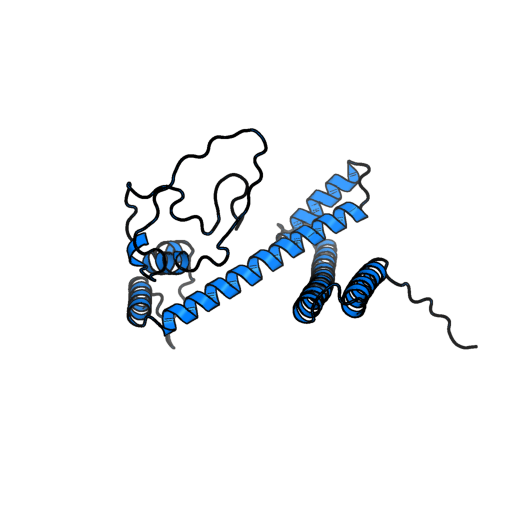53 1.00 70.06 83 SER A O 1
ATOM 660 N N . LEU A 1 84 ? 23.934 -9.748 -1.072 1.00 65.94 84 LEU A N 1
ATOM 661 C CA . LEU A 1 84 ? 24.362 -9.512 -2.440 1.00 65.94 84 LEU A CA 1
ATOM 662 C C . LEU A 1 84 ? 25.874 -9.306 -2.577 1.00 65.94 84 LEU A C 1
ATOM 664 O O . LEU A 1 84 ? 26.451 -9.705 -3.588 1.00 65.94 84 LEU A O 1
ATOM 668 N N . ASN A 1 85 ? 26.537 -8.767 -1.550 1.00 66.44 85 ASN A N 1
ATOM 669 C CA . ASN A 1 85 ? 28.000 -8.793 -1.467 1.00 66.44 85 ASN A CA 1
ATOM 670 C C . ASN A 1 85 ? 28.536 -10.233 -1.378 1.00 66.44 85 ASN A C 1
ATOM 672 O O . ASN A 1 85 ? 29.588 -10.525 -1.939 1.00 66.44 85 ASN A O 1
ATOM 676 N N . GLU A 1 86 ? 27.806 -11.134 -0.714 1.00 68.38 86 GLU A N 1
ATOM 677 C CA . GLU A 1 86 ? 28.122 -12.568 -0.686 1.00 68.38 86 GLU A CA 1
ATOM 678 C C . GLU A 1 86 ? 27.991 -13.195 -2.086 1.00 68.38 86 GLU A C 1
ATOM 680 O O . GLU A 1 86 ? 28.922 -13.845 -2.555 1.00 68.38 86 GLU A O 1
ATOM 685 N N . GLN A 1 87 ? 26.907 -12.907 -2.817 1.00 64.81 87 GLN A N 1
ATOM 686 C CA . GLN A 1 87 ? 26.702 -13.413 -4.186 1.00 64.81 87 GLN A CA 1
ATOM 687 C C . GLN A 1 87 ? 27.718 -12.875 -5.206 1.00 64.81 87 GLN A C 1
ATOM 689 O O . GLN A 1 87 ? 28.116 -13.597 -6.119 1.00 64.81 87 GLN A O 1
ATOM 694 N N . ALA A 1 88 ? 28.181 -11.631 -5.045 1.00 61.69 88 ALA A N 1
ATOM 695 C CA . ALA A 1 88 ? 29.224 -11.051 -5.893 1.00 61.69 88 ALA A CA 1
ATOM 696 C C . ALA A 1 88 ? 30.596 -11.736 -5.728 1.00 61.69 88 ALA A C 1
ATOM 698 O O . ALA A 1 88 ? 31.433 -11.645 -6.626 1.00 61.69 88 ALA A O 1
ATOM 699 N N . ASN A 1 89 ? 30.834 -12.399 -4.590 1.00 61.56 89 ASN A N 1
ATOM 700 C CA . ASN A 1 89 ? 32.059 -13.161 -4.347 1.00 61.56 89 ASN A CA 1
ATOM 701 C C . ASN A 1 89 ? 31.989 -14.587 -4.924 1.00 61.56 89 ASN A C 1
ATOM 703 O O . ASN A 1 89 ? 33.035 -15.139 -5.267 1.00 61.56 89 ASN A O 1
ATOM 707 N N . ASP A 1 90 ? 30.785 -15.152 -5.064 1.00 62.78 90 ASP A N 1
ATOM 708 C CA . ASP A 1 90 ? 30.562 -16.531 -5.522 1.00 62.78 90 ASP A CA 1
ATOM 709 C C . ASP A 1 90 ? 30.288 -16.654 -7.040 1.00 62.78 90 ASP A C 1
ATOM 711 O O . ASP A 1 90 ? 30.585 -17.697 -7.627 1.00 62.78 90 ASP A O 1
ATOM 715 N N . GLU A 1 91 ? 29.797 -15.605 -7.720 1.00 57.00 91 GLU A N 1
ATOM 716 C CA . GLU A 1 91 ? 29.502 -15.633 -9.166 1.00 57.00 91 GLU A CA 1
ATOM 717 C C . GLU A 1 91 ? 30.076 -14.439 -9.957 1.00 57.00 91 GLU A C 1
ATOM 719 O O . GLU A 1 91 ? 30.212 -13.326 -9.461 1.00 57.00 91 GLU A O 1
ATOM 724 N N . GLN A 1 92 ? 30.341 -14.651 -11.259 1.00 54.84 92 GLN A N 1
ATOM 725 C CA . GLN A 1 92 ? 30.741 -13.643 -12.270 1.00 54.84 92 GLN A CA 1
ATOM 726 C C . GLN A 1 92 ? 29.681 -12.541 -12.534 1.00 54.84 92 GLN A C 1
ATOM 728 O O . GLN A 1 92 ? 29.659 -11.925 -13.605 1.00 54.84 92 GLN A O 1
ATOM 733 N N . ILE A 1 93 ? 28.773 -12.275 -11.597 1.00 59.16 93 ILE A N 1
ATOM 734 C CA . ILE A 1 93 ? 27.779 -11.216 -11.730 1.00 59.16 93 ILE A CA 1
ATOM 735 C C . ILE A 1 93 ? 28.477 -9.874 -11.496 1.00 59.16 93 ILE A C 1
ATOM 737 O O . ILE A 1 93 ? 29.143 -9.647 -10.488 1.00 59.16 93 ILE A O 1
ATOM 741 N N . SER A 1 94 ? 28.332 -8.949 -12.449 1.00 58.38 94 SER A N 1
ATOM 742 C CA . SER A 1 94 ? 28.868 -7.599 -12.282 1.00 58.38 94 SER A CA 1
ATOM 743 C C . SER A 1 94 ? 28.237 -6.942 -11.055 1.00 58.38 94 SER A C 1
ATOM 745 O O . SER A 1 94 ? 27.017 -6.793 -10.996 1.00 58.38 94 SER A O 1
ATOM 747 N N . SER A 1 95 ? 29.072 -6.447 -10.140 1.00 61.19 95 SER A N 1
ATOM 748 C CA . SER A 1 95 ? 28.655 -5.639 -8.985 1.00 61.19 95 SER A CA 1
ATOM 749 C C . SER A 1 95 ? 27.707 -4.490 -9.358 1.00 61.19 95 SER A C 1
ATOM 751 O O . SER A 1 95 ? 26.847 -4.112 -8.570 1.00 61.19 95 SER A O 1
ATOM 753 N N . SER A 1 96 ? 27.802 -3.972 -10.588 1.00 60.00 96 SER A N 1
ATOM 754 C CA . SER A 1 96 ? 26.908 -2.931 -11.108 1.00 60.00 96 SER A CA 1
ATOM 755 C C . SER A 1 96 ? 25.466 -3.398 -11.367 1.00 60.00 96 SER A C 1
ATOM 757 O O . SER A 1 96 ? 24.531 -2.611 -11.201 1.00 60.00 96 SER A O 1
ATOM 759 N N . LEU A 1 97 ? 25.269 -4.662 -11.758 1.00 60.53 97 LEU A N 1
ATOM 760 C CA . LEU A 1 97 ? 23.942 -5.250 -11.972 1.00 60.53 97 LEU A CA 1
ATOM 761 C C . LEU A 1 97 ? 23.257 -5.502 -10.630 1.00 60.53 97 LEU A C 1
ATOM 763 O O . LEU A 1 97 ? 22.120 -5.084 -10.441 1.00 60.53 97 LEU A O 1
ATOM 767 N N . ILE A 1 98 ? 24.009 -6.057 -9.681 1.00 65.56 98 ILE A N 1
ATOM 768 C CA . ILE A 1 98 ? 23.569 -6.299 -8.306 1.00 65.56 98 ILE A CA 1
ATOM 769 C C . ILE A 1 98 ? 23.153 -4.997 -7.616 1.00 65.56 98 ILE A C 1
ATOM 771 O O . ILE A 1 98 ? 22.082 -4.914 -7.023 1.00 65.56 98 ILE A O 1
ATOM 775 N N . GLN A 1 99 ? 23.966 -3.943 -7.736 1.00 65.81 99 GLN A N 1
ATOM 776 C CA . GLN A 1 99 ? 23.613 -2.636 -7.183 1.00 65.81 99 GLN A CA 1
ATOM 777 C C . GLN A 1 99 ? 22.312 -2.101 -7.789 1.00 65.81 99 GLN A C 1
ATOM 779 O O . GLN A 1 99 ? 21.464 -1.605 -7.056 1.00 65.81 99 GLN A O 1
ATOM 784 N N . THR A 1 100 ? 22.129 -2.230 -9.107 1.00 68.81 100 THR A N 1
ATOM 785 C CA . THR A 1 100 ? 20.903 -1.780 -9.788 1.00 68.81 100 THR A CA 1
ATOM 786 C C . THR A 1 100 ? 19.661 -2.510 -9.275 1.00 68.81 100 THR A C 1
ATOM 788 O O . THR A 1 100 ? 18.644 -1.865 -9.048 1.00 68.81 100 THR A O 1
ATOM 791 N N . GLU A 1 101 ? 19.759 -3.814 -9.022 1.00 72.31 101 GLU A N 1
ATOM 792 C CA . GLU A 1 101 ? 18.654 -4.616 -8.490 1.00 72.31 101 GLU A CA 1
ATOM 793 C C . GLU A 1 101 ? 18.282 -4.215 -7.053 1.00 72.31 101 GLU A C 1
ATOM 795 O O . GLU A 1 101 ? 17.104 -4.024 -6.763 1.00 72.31 101 GLU A O 1
ATOM 800 N N . ILE A 1 102 ? 19.267 -3.944 -6.183 1.00 72.69 102 ILE A N 1
ATOM 801 C CA . ILE A 1 102 ? 19.015 -3.379 -4.839 1.00 72.69 102 ILE A CA 1
ATOM 802 C C . ILE A 1 102 ? 18.259 -2.064 -4.948 1.00 72.69 102 ILE A C 1
ATOM 804 O O . ILE A 1 102 ? 17.279 -1.849 -4.238 1.00 72.69 102 ILE A O 1
ATOM 808 N N . PHE A 1 103 ? 18.728 -1.168 -5.818 1.00 71.44 103 PHE A N 1
ATOM 809 C CA . PHE A 1 103 ? 18.094 0.133 -5.985 1.00 71.44 103 PHE A CA 1
ATOM 810 C C . PHE A 1 103 ? 16.642 -0.010 -6.423 1.00 71.44 103 PHE A C 1
ATOM 812 O O . PHE A 1 103 ? 15.776 0.655 -5.855 1.00 71.44 103 PHE A O 1
ATOM 819 N N . ASP A 1 104 ? 16.374 -0.880 -7.395 1.00 75.00 104 ASP A N 1
ATOM 820 C CA . ASP A 1 104 ? 15.028 -1.088 -7.914 1.00 75.00 104 ASP A CA 1
ATOM 821 C C . ASP A 1 104 ? 14.098 -1.696 -6.841 1.00 75.00 104 ASP A C 1
ATOM 823 O O . ASP A 1 104 ? 12.972 -1.219 -6.686 1.00 75.00 104 ASP A O 1
ATOM 827 N N . GLU A 1 105 ? 14.570 -2.647 -6.026 1.00 78.44 105 GLU A N 1
ATOM 828 C CA . GLU A 1 105 ? 13.785 -3.239 -4.927 1.00 78.44 105 GLU A CA 1
ATOM 829 C C . GLU A 1 105 ? 13.494 -2.240 -3.796 1.00 78.44 105 GLU A C 1
ATOM 831 O O . GLU A 1 105 ? 12.356 -2.105 -3.337 1.00 78.44 105 GLU A O 1
ATOM 836 N N . VAL A 1 106 ? 14.499 -1.471 -3.373 1.00 77.81 106 VAL A N 1
ATOM 837 C CA . VAL A 1 106 ? 14.339 -0.435 -2.339 1.00 77.81 106 VAL A CA 1
ATOM 838 C C . VAL A 1 106 ? 13.380 0.651 -2.811 1.00 77.81 106 VAL A C 1
ATOM 840 O O . VAL A 1 106 ? 12.488 1.078 -2.071 1.00 77.81 106 VAL A O 1
ATOM 843 N N . LEU A 1 107 ? 13.537 1.081 -4.061 1.00 78.31 107 LEU A N 1
ATOM 844 C CA . LEU A 1 107 ? 12.661 2.063 -4.671 1.00 78.31 107 LEU A CA 1
ATOM 845 C C . LEU A 1 107 ? 11.217 1.552 -4.755 1.00 78.31 107 LEU A C 1
ATOM 847 O O . LEU A 1 107 ? 10.278 2.298 -4.447 1.00 78.31 107 LEU A O 1
ATOM 851 N N . MET A 1 108 ? 11.034 0.291 -5.153 1.00 81.31 108 MET A N 1
ATOM 852 C CA . MET A 1 108 ? 9.720 -0.340 -5.217 1.00 81.31 108 MET A CA 1
ATOM 853 C C . MET A 1 108 ? 9.062 -0.355 -3.837 1.00 81.31 108 MET A C 1
ATOM 855 O O . MET A 1 108 ? 7.920 0.085 -3.722 1.00 81.31 108 MET A O 1
ATOM 859 N N . ALA A 1 109 ? 9.780 -0.779 -2.793 1.00 81.81 109 ALA A N 1
ATOM 860 C CA . ALA A 1 109 ? 9.256 -0.851 -1.431 1.00 81.81 109 ALA A CA 1
ATOM 861 C C . ALA A 1 109 ? 8.799 0.523 -0.906 1.00 81.81 109 ALA A C 1
ATOM 863 O O . ALA A 1 109 ? 7.685 0.654 -0.393 1.00 81.81 109 ALA A O 1
ATOM 864 N N . ILE A 1 110 ? 9.617 1.567 -1.092 1.00 80.94 110 ILE A N 1
ATOM 865 C CA . ILE A 1 110 ? 9.283 2.935 -0.659 1.00 80.94 110 ILE A CA 1
ATOM 866 C C . ILE A 1 110 ? 8.059 3.454 -1.414 1.00 80.94 110 ILE A C 1
ATOM 868 O O . ILE A 1 110 ? 7.128 3.985 -0.804 1.00 80.94 110 ILE A O 1
ATOM 872 N N . THR A 1 111 ? 8.043 3.296 -2.737 1.00 79.81 111 THR A N 1
ATOM 873 C CA . THR A 1 111 ? 6.963 3.824 -3.580 1.00 79.81 111 THR A CA 1
ATOM 874 C C . THR A 1 111 ? 5.654 3.086 -3.311 1.00 79.81 111 THR A C 1
ATOM 876 O O . THR A 1 111 ? 4.619 3.724 -3.112 1.00 79.81 111 THR A O 1
ATOM 879 N N . ALA A 1 112 ? 5.705 1.751 -3.250 1.00 84.81 112 ALA A N 1
ATOM 880 C CA . ALA A 1 112 ? 4.547 0.910 -2.985 1.00 84.81 112 ALA A CA 1
ATOM 881 C C . ALA A 1 112 ? 3.957 1.197 -1.601 1.00 84.81 112 ALA A C 1
ATOM 883 O O . ALA A 1 112 ? 2.747 1.383 -1.505 1.00 84.81 112 ALA A O 1
ATOM 884 N N . GLY A 1 113 ? 4.786 1.312 -0.557 1.00 84.69 113 GLY A N 1
ATOM 885 C CA . GLY A 1 113 ? 4.315 1.597 0.800 1.00 84.69 113 GLY A CA 1
ATOM 886 C C . GLY A 1 113 ? 3.787 3.023 0.975 1.00 84.69 113 GLY A C 1
ATOM 887 O O . GLY A 1 113 ? 2.757 3.224 1.617 1.00 84.69 113 GLY A O 1
ATOM 888 N N . THR A 1 114 ? 4.443 4.022 0.378 1.00 84.38 114 THR A N 1
ATOM 889 C CA . THR A 1 114 ? 4.092 5.437 0.594 1.00 84.38 114 THR A CA 1
ATOM 890 C C . THR A 1 114 ? 2.800 5.822 -0.118 1.00 84.38 114 THR A C 1
ATOM 892 O O . THR A 1 114 ? 1.886 6.375 0.498 1.00 84.38 114 THR A O 1
ATOM 895 N N . GLU A 1 115 ? 2.704 5.528 -1.415 1.00 83.31 115 GLU A N 1
ATOM 896 C CA . GLU A 1 115 ? 1.576 5.981 -2.233 1.00 83.31 115 GLU A CA 1
ATOM 897 C C . GLU A 1 115 ? 0.276 5.280 -1.825 1.00 83.31 115 GLU A C 1
ATOM 899 O O . GLU A 1 115 ? -0.780 5.913 -1.733 1.00 83.31 115 GLU A O 1
ATOM 904 N N . THR A 1 116 ? 0.349 3.975 -1.538 1.00 86.69 116 THR A N 1
ATOM 905 C CA . THR A 1 116 ? -0.829 3.201 -1.132 1.00 86.69 116 THR A CA 1
ATOM 906 C C . THR A 1 116 ? -1.320 3.618 0.249 1.00 86.69 116 THR A C 1
ATOM 908 O O . THR A 1 116 ? -2.500 3.933 0.399 1.00 86.69 116 THR A O 1
ATOM 911 N N . THR A 1 117 ? -0.425 3.737 1.233 1.00 87.94 117 THR A N 1
ATOM 912 C CA . THR A 1 117 ? -0.791 4.149 2.598 1.00 87.94 117 THR A CA 1
ATOM 913 C C . THR A 1 117 ? -1.351 5.573 2.630 1.00 87.94 117 THR A C 1
ATOM 915 O O . THR A 1 117 ? -2.373 5.820 3.271 1.00 87.94 117 THR A O 1
ATOM 918 N N . SER A 1 118 ? -0.746 6.514 1.893 1.00 88.44 118 SER A N 1
ATOM 919 C CA . SER A 1 118 ? -1.218 7.907 1.838 1.00 88.44 118 SER A CA 1
ATOM 920 C C . SER A 1 118 ? -2.628 8.016 1.246 1.00 88.44 118 SER A C 1
ATOM 922 O O . SER A 1 118 ? -3.496 8.714 1.785 1.00 88.44 118 SER A O 1
ATOM 924 N N . LYS A 1 119 ? -2.911 7.262 0.175 1.00 86.50 119 LYS A N 1
ATOM 925 C CA . LYS A 1 119 ? -4.257 7.187 -0.410 1.00 86.50 119 LYS A CA 1
ATOM 926 C C . LYS A 1 119 ? -5.259 6.509 0.514 1.00 86.50 119 LYS A C 1
ATOM 928 O O . LYS A 1 119 ? -6.375 7.012 0.630 1.00 86.50 119 LYS A O 1
ATOM 933 N N . ALA A 1 120 ? -4.874 5.422 1.182 1.00 87.50 120 ALA A N 1
ATOM 934 C CA . ALA A 1 120 ? -5.739 4.743 2.145 1.00 87.50 120 ALA A CA 1
ATOM 935 C C . ALA A 1 120 ? -6.165 5.709 3.260 1.00 87.50 120 ALA A C 1
ATOM 937 O O . ALA A 1 120 ? -7.356 5.850 3.538 1.00 87.50 120 ALA A O 1
ATOM 938 N N . LEU A 1 121 ? -5.213 6.464 3.820 1.00 88.94 121 LEU A N 1
ATOM 939 C CA . LEU A 1 121 ? -5.493 7.459 4.855 1.00 88.94 121 LEU A CA 1
ATOM 940 C C . LEU A 1 121 ? -6.352 8.622 4.336 1.00 88.94 121 LEU A C 1
ATOM 942 O O . LEU A 1 121 ? -7.259 9.085 5.027 1.00 88.94 121 LEU A O 1
ATOM 946 N N . SER A 1 122 ? -6.103 9.078 3.107 1.00 90.25 122 SER A N 1
ATOM 947 C CA . SER A 1 122 ? -6.891 10.142 2.472 1.00 90.25 122 SER A CA 1
ATOM 948 C C . SER A 1 122 ? -8.356 9.728 2.295 1.00 90.25 122 SER A C 1
ATOM 950 O O . SER A 1 122 ? -9.262 10.484 2.655 1.00 90.25 122 SER A O 1
ATOM 952 N N . TRP A 1 123 ? -8.598 8.507 1.806 1.00 88.62 123 TRP A N 1
ATOM 953 C CA . TRP A 1 123 ? -9.941 7.933 1.700 1.00 88.62 123 TRP A CA 1
ATOM 954 C C . TRP A 1 123 ? -10.590 7.741 3.063 1.00 88.62 123 TRP A C 1
ATOM 956 O O . TRP A 1 123 ? -11.752 8.105 3.235 1.00 88.62 123 TRP A O 1
ATOM 966 N N . PHE A 1 124 ? -9.841 7.240 4.045 1.00 89.69 124 PHE A N 1
ATOM 967 C CA . PHE A 1 124 ? -10.322 7.101 5.414 1.00 89.69 124 PHE A CA 1
ATOM 968 C C . PHE A 1 124 ? -10.833 8.442 5.958 1.00 89.69 124 PHE A C 1
ATOM 970 O O . PHE A 1 124 ? -11.986 8.543 6.380 1.00 89.69 124 PHE A O 1
ATOM 977 N N . MET A 1 125 ? -10.024 9.502 5.867 1.00 90.31 125 MET A N 1
ATOM 978 C CA . MET A 1 125 ? -10.408 10.845 6.314 1.00 90.31 125 MET A CA 1
ATOM 979 C C . MET A 1 125 ? -11.622 11.383 5.550 1.00 90.31 125 MET A C 1
ATOM 981 O O . MET A 1 125 ? -12.537 11.953 6.152 1.00 90.31 125 MET A O 1
ATOM 985 N N . PHE A 1 126 ? -11.672 11.159 4.236 1.00 90.31 126 PHE A N 1
ATOM 986 C CA . PHE A 1 126 ? -12.820 11.528 3.415 1.00 90.31 126 PHE A CA 1
ATOM 987 C C . PHE A 1 126 ? -14.104 10.833 3.890 1.00 90.31 126 PHE A C 1
ATOM 989 O O . PHE A 1 126 ? -15.100 11.515 4.151 1.00 90.31 126 PHE A O 1
ATOM 996 N N . TYR A 1 127 ? -14.085 9.513 4.091 1.00 89.19 127 TYR A N 1
ATOM 997 C CA . TYR A 1 127 ? -15.247 8.770 4.578 1.00 89.19 127 TYR A CA 1
ATOM 998 C C . TYR A 1 127 ? -15.658 9.202 5.986 1.00 89.19 127 TYR A C 1
ATOM 1000 O O . TYR A 1 127 ? -16.850 9.371 6.241 1.00 89.19 127 TYR A O 1
ATOM 1008 N N . MET A 1 128 ? -14.704 9.482 6.880 1.00 91.62 128 MET A N 1
ATOM 1009 C CA . MET A 1 128 ? -15.019 10.006 8.214 1.00 91.62 128 MET A CA 1
ATOM 1010 C C . MET A 1 128 ? -15.714 11.368 8.154 1.00 91.62 128 MET A C 1
ATOM 1012 O O . MET A 1 128 ? -16.606 11.632 8.958 1.00 91.62 128 MET A O 1
ATOM 1016 N N . SER A 1 129 ? -15.359 12.213 7.180 1.00 92.06 129 SER A N 1
ATOM 1017 C CA . SER A 1 129 ? -16.023 13.506 6.973 1.00 92.06 129 SER A CA 1
ATOM 1018 C C . SER A 1 129 ? -17.454 13.368 6.434 1.00 92.06 129 SER A C 1
ATOM 1020 O O . SER A 1 129 ? -18.310 14.199 6.735 1.00 92.06 129 SER A O 1
ATOM 1022 N N . LYS A 1 130 ? -17.729 12.320 5.645 1.00 92.06 130 LYS A N 1
ATOM 1023 C CA . LYS A 1 130 ? -19.032 12.081 5.003 1.00 92.06 130 LYS A CA 1
ATOM 1024 C C . LYS A 1 130 ? -19.978 11.217 5.832 1.00 92.06 130 LYS A C 1
ATOM 1026 O O . LYS A 1 130 ? -21.190 11.349 5.683 1.00 92.06 130 LYS A O 1
ATOM 1031 N N . HIS A 1 131 ? -19.450 10.388 6.732 1.00 92.69 131 HIS A N 1
ATOM 1032 C CA . HIS A 1 131 ? -20.224 9.449 7.543 1.00 92.69 131 HIS A CA 1
ATOM 1033 C C . HIS A 1 131 ? -19.989 9.665 9.051 1.00 92.69 131 HIS A C 1
ATOM 1035 O O . HIS A 1 131 ? -19.359 8.827 9.705 1.00 92.69 131 HIS A O 1
ATOM 1041 N N . PRO A 1 132 ? -20.550 10.736 9.657 1.00 92.44 132 PRO A N 1
ATOM 1042 C CA . PRO A 1 132 ? -20.370 11.032 11.083 1.00 92.44 132 PRO A CA 1
ATOM 1043 C C . PRO A 1 132 ? -20.770 9.882 12.015 1.00 92.44 132 PRO A C 1
ATOM 1045 O O . PRO A 1 132 ? -20.147 9.682 13.053 1.00 92.44 132 PRO A O 1
ATOM 1048 N N . ARG A 1 133 ? -21.780 9.088 11.629 1.00 93.75 133 ARG A N 1
ATOM 1049 C CA . ARG A 1 133 ? -22.204 7.888 12.368 1.00 93.75 133 ARG A CA 1
ATOM 1050 C C . ARG A 1 133 ? -21.075 6.857 12.485 1.00 93.75 133 ARG A C 1
ATOM 1052 O O . ARG A 1 133 ? -20.846 6.326 13.567 1.00 93.75 133 ARG A O 1
ATOM 1059 N N . VAL A 1 134 ? -20.358 6.597 11.390 1.00 91.56 134 VAL A N 1
ATOM 1060 C CA . VAL A 1 134 ? -19.226 5.655 11.363 1.00 91.56 134 VAL A CA 1
ATOM 1061 C C . VAL A 1 134 ? -18.073 6.207 12.199 1.00 91.56 134 VAL A C 1
ATOM 1063 O O . VAL A 1 134 ? -17.515 5.490 13.024 1.00 91.56 134 VAL A O 1
ATOM 1066 N N . GLN A 1 135 ? -17.786 7.507 12.081 1.00 91.94 135 GLN A N 1
ATOM 1067 C CA . GLN A 1 135 ? -16.770 8.175 12.897 1.00 91.94 135 GLN A CA 1
ATOM 1068 C C . GLN A 1 135 ? -17.071 8.084 14.404 1.00 91.94 135 GLN A C 1
ATOM 1070 O O . GLN A 1 135 ? -16.170 7.845 15.208 1.00 91.94 135 GLN A O 1
ATOM 1075 N N . GLN A 1 136 ? -18.330 8.274 14.808 1.00 91.88 136 GLN A N 1
ATOM 1076 C CA . GLN A 1 136 ? -18.754 8.126 16.203 1.00 91.88 136 GLN A CA 1
ATOM 1077 C C . GLN A 1 136 ? -18.575 6.692 16.702 1.00 91.88 136 GLN A C 1
ATOM 1079 O O . GLN A 1 136 ? -18.119 6.508 17.830 1.00 91.88 136 GLN A O 1
ATOM 1084 N N . ARG A 1 137 ? -18.873 5.693 15.863 1.00 91.38 137 ARG A N 1
ATOM 1085 C CA . ARG A 1 137 ? -18.687 4.283 16.215 1.00 91.38 137 ARG A CA 1
ATOM 1086 C C . ARG A 1 137 ? -17.211 3.929 16.416 1.00 91.38 137 ARG A C 1
ATOM 1088 O O . ARG A 1 137 ? -16.905 3.325 17.435 1.00 91.38 137 ARG A O 1
ATOM 1095 N N . ILE A 1 138 ? -16.306 4.389 15.545 1.00 90.12 138 ILE A N 1
ATOM 1096 C CA . ILE A 1 138 ? -14.850 4.220 15.744 1.00 90.12 138 ILE A CA 1
ATOM 1097 C C . ILE A 1 138 ? -14.404 4.894 17.046 1.00 90.12 138 ILE A C 1
ATOM 1099 O O . ILE A 1 138 ? -13.688 4.303 17.840 1.00 90.12 138 ILE A O 1
ATOM 1103 N N . LYS A 1 139 ? -14.856 6.125 17.321 1.00 88.75 139 LYS A N 1
ATOM 1104 C CA . LYS A 1 139 ? -14.532 6.811 18.586 1.00 88.75 139 LYS A CA 1
ATOM 1105 C C . LYS A 1 139 ? -15.035 6.053 19.814 1.00 88.75 139 LYS A C 1
ATOM 1107 O O . LYS A 1 139 ? -14.427 6.165 20.872 1.00 88.75 139 LYS A O 1
ATOM 1112 N N . GLN A 1 140 ? -16.162 5.356 19.699 1.00 90.19 140 GLN A N 1
ATOM 1113 C CA . GLN A 1 140 ? -16.682 4.513 20.767 1.00 90.19 140 GLN A CA 1
ATOM 1114 C C . GLN A 1 140 ? -15.816 3.263 20.947 1.00 90.19 140 GLN A C 1
ATOM 1116 O O . GLN A 1 140 ? -15.425 2.987 22.071 1.00 90.19 140 GLN A O 1
ATOM 1121 N N . GLU A 1 141 ? -15.454 2.577 19.862 1.00 89.44 141 GLU A N 1
ATOM 1122 C CA . GLU A 1 141 ? -14.543 1.424 19.899 1.00 89.44 141 GLU A CA 1
ATOM 1123 C C . GLU A 1 141 ? -13.187 1.804 20.519 1.00 89.44 141 GLU A C 1
ATOM 1125 O O . GLU A 1 141 ? -12.723 1.163 21.453 1.00 89.44 141 GLU A O 1
ATOM 1130 N N . LEU A 1 142 ? -12.601 2.935 20.120 1.00 87.31 142 LEU A N 1
ATOM 1131 C CA . LEU A 1 142 ? -11.365 3.437 20.729 1.00 87.31 142 LEU A CA 1
ATOM 1132 C C . LEU A 1 142 ? -11.510 3.711 22.237 1.00 87.31 142 LEU A C 1
ATOM 1134 O O . LEU A 1 142 ? -10.561 3.510 22.987 1.00 87.31 142 LEU A O 1
ATOM 1138 N N . LYS A 1 143 ? -12.685 4.164 22.697 1.00 84.75 143 LYS A N 1
ATOM 1139 C CA . LYS A 1 143 ? -12.970 4.339 24.132 1.00 84.75 143 LYS A CA 1
ATOM 1140 C C . LYS A 1 143 ? -13.114 3.008 24.861 1.00 84.75 143 LYS A C 1
ATOM 1142 O O . LYS A 1 143 ? -12.674 2.917 25.997 1.00 84.75 143 LYS A O 1
ATOM 1147 N N . GLU A 1 144 ? -13.735 2.014 24.231 1.00 85.44 144 GLU A N 1
ATOM 1148 C CA . GLU A 1 144 ? -13.895 0.662 24.783 1.00 85.44 144 GLU A CA 1
ATOM 1149 C C . GLU A 1 144 ? -12.531 -0.014 25.023 1.00 85.44 144 GLU A C 1
ATOM 1151 O O . GLU A 1 144 ? -12.405 -0.809 25.949 1.00 85.44 144 GLU A O 1
ATOM 1156 N N . HIS A 1 145 ? -11.504 0.367 24.253 1.00 81.56 145 HIS A N 1
ATOM 1157 C CA . HIS A 1 145 ? -10.121 -0.108 24.383 1.00 81.56 145 HIS A CA 1
ATOM 1158 C C . HIS A 1 145 ? -9.172 0.864 25.116 1.00 81.56 145 HIS A C 1
ATOM 1160 O O . HIS A 1 145 ? -7.955 0.730 25.002 1.00 81.56 145 HIS A O 1
ATOM 1166 N N . ASP A 1 146 ? -9.699 1.857 25.846 1.00 77.44 146 ASP A N 1
ATOM 1167 C CA . ASP A 1 146 ? -8.920 2.861 26.596 1.00 77.44 146 ASP A CA 1
ATOM 1168 C C . ASP A 1 146 ? -7.888 3.653 25.754 1.00 77.44 146 ASP A C 1
ATOM 1170 O O . ASP A 1 146 ? -6.937 4.233 26.277 1.00 77.44 146 ASP A O 1
ATOM 1174 N N . LEU A 1 147 ? -8.097 3.763 24.436 1.00 75.81 147 LEU A N 1
ATOM 1175 C CA . LEU A 1 147 ? -7.231 4.495 23.497 1.00 75.81 147 LEU A CA 1
ATOM 1176 C C . LEU A 1 147 ? -7.584 5.990 23.377 1.00 75.81 147 LEU A C 1
ATOM 1178 O O . LEU A 1 147 ? -7.337 6.632 22.351 1.00 75.81 147 LEU A O 1
ATOM 1182 N N . VAL A 1 148 ? -8.212 6.574 24.398 1.00 62.94 148 VAL A N 1
ATOM 1183 C CA . VAL A 1 148 ? -8.754 7.937 24.311 1.00 62.94 148 VAL A CA 1
ATOM 1184 C C . VAL A 1 148 ? -7.633 8.973 24.345 1.00 62.94 148 VAL A C 1
ATOM 1186 O O . VAL A 1 148 ? -7.113 9.319 25.400 1.00 62.94 148 VAL A O 1
ATOM 1189 N N . MET A 1 149 ? -7.319 9.535 23.179 1.00 59.12 149 MET A N 1
ATOM 1190 C CA . MET A 1 149 ? -6.464 10.715 23.045 1.00 59.12 149 MET A CA 1
ATOM 1191 C C . MET A 1 149 ? -7.190 11.959 23.586 1.00 59.12 149 MET A C 1
ATOM 1193 O O . MET A 1 149 ? -8.178 12.422 23.013 1.00 59.12 149 MET A O 1
ATOM 1197 N N . GLY A 1 150 ? -6.690 12.494 24.697 1.00 55.34 150 GLY A N 1
ATOM 1198 C CA . GLY A 1 150 ? -7.055 13.778 25.299 1.00 55.34 150 GLY A CA 1
ATOM 1199 C C . GLY A 1 150 ? -5.844 14.361 26.036 1.00 55.34 150 GLY A C 1
ATOM 1200 O O . GLY A 1 150 ? -4.838 13.671 26.179 1.00 55.34 150 GLY A O 1
ATOM 1201 N N . ASP A 1 151 ? -5.930 15.603 26.522 1.00 52.78 151 ASP A N 1
ATOM 1202 C CA . ASP A 1 151 ? -4.777 16.365 27.055 1.00 52.78 151 ASP A CA 1
ATOM 1203 C C . ASP A 1 151 ? -4.037 15.706 28.242 1.00 52.78 151 ASP A C 1
ATOM 1205 O O . ASP A 1 151 ? -2.913 16.090 28.551 1.00 52.78 151 ASP A O 1
ATOM 1209 N N . ASN A 1 152 ? -4.623 14.679 28.869 1.00 48.78 152 ASN A N 1
ATOM 1210 C CA . ASN A 1 152 ? -4.018 13.894 29.954 1.00 48.78 152 ASN A CA 1
ATOM 1211 C C . ASN A 1 152 ? -3.858 12.398 29.619 1.00 48.78 152 ASN A C 1
ATOM 1213 O O . ASN A 1 152 ? -3.754 11.568 30.522 1.00 48.78 152 ASN A O 1
ATOM 1217 N N . ALA A 1 153 ? -3.870 12.022 28.339 1.00 52.81 153 ALA A N 1
ATOM 1218 C CA . ALA A 1 153 ? -3.700 10.632 27.943 1.00 52.81 153 ALA A CA 1
ATOM 1219 C C . ALA A 1 153 ? -2.244 10.203 28.164 1.00 52.81 153 ALA A C 1
ATOM 1221 O O . ALA A 1 153 ? -1.341 10.549 27.399 1.00 52.81 153 ALA A O 1
ATOM 1222 N N . HIS A 1 154 ? -2.014 9.405 29.209 1.00 49.06 154 HIS A N 1
ATOM 1223 C CA . HIS A 1 154 ? -0.904 8.469 29.183 1.00 49.06 154 HIS A CA 1
ATOM 1224 C C . HIS A 1 154 ? -1.081 7.634 27.921 1.00 49.06 154 HIS A C 1
ATOM 1226 O O . HIS A 1 154 ? -2.025 6.857 27.826 1.00 49.06 154 HIS A O 1
ATOM 1232 N N . SER A 1 155 ? -0.203 7.847 26.942 1.00 53.16 155 SER A N 1
ATOM 1233 C CA . SER A 1 155 ? -0.015 6.954 25.807 1.00 53.16 155 SER A CA 1
ATOM 1234 C C . SER A 1 155 ? 0.378 5.585 26.364 1.00 53.16 155 SER A C 1
ATOM 1236 O O . SER A 1 155 ? 1.562 5.256 26.434 1.00 53.16 155 SER A O 1
ATOM 1238 N N . SER A 1 156 ? -0.601 4.794 26.804 1.00 58.31 156 SER A N 1
ATOM 1239 C CA . SER A 1 156 ? -0.482 3.345 26.841 1.00 58.31 156 SER A CA 1
ATOM 1240 C C . SER A 1 156 ? 0.045 2.962 25.465 1.00 58.31 156 SER A C 1
ATOM 1242 O O . SER A 1 156 ? -0.531 3.344 24.447 1.00 58.31 156 SER A O 1
ATOM 1244 N N . SER A 1 157 ? 1.237 2.363 25.421 1.00 63.47 157 SER A N 1
ATOM 1245 C CA . SER A 1 157 ? 1.892 2.059 24.154 1.00 63.47 157 SER A CA 1
ATOM 1246 C C . SER A 1 157 ? 0.922 1.256 23.297 1.00 63.47 157 SER A C 1
ATOM 1248 O O . SER A 1 157 ? 0.472 0.195 23.729 1.00 63.47 157 SER A O 1
ATOM 1250 N N . LEU A 1 158 ? 0.584 1.779 22.121 1.00 73.50 158 LEU A N 1
ATOM 1251 C CA . LEU A 1 158 ? -0.264 1.097 21.156 1.00 73.50 158 LEU A CA 1
ATOM 1252 C C . LEU A 1 158 ? 0.394 -0.250 20.828 1.00 73.50 158 LEU A C 1
ATOM 1254 O O . LEU A 1 158 ? 1.461 -0.277 20.213 1.00 73.50 158 LEU A O 1
ATOM 1258 N N . SER A 1 159 ? -0.188 -1.346 21.308 1.00 81.62 159 SER A N 1
ATOM 1259 C CA . SER A 1 159 ? 0.316 -2.689 21.041 1.00 81.62 159 SER A CA 1
ATOM 1260 C C . SER A 1 159 ? -0.366 -3.270 19.804 1.00 81.62 159 SER A C 1
ATOM 1262 O O . SER A 1 159 ? -1.424 -2.795 19.377 1.00 81.62 159 SER A O 1
ATOM 1264 N N . ILE A 1 160 ? 0.255 -4.288 19.207 1.00 82.06 160 ILE A N 1
ATOM 1265 C CA . ILE A 1 160 ? -0.315 -4.990 18.051 1.00 82.06 160 ILE A CA 1
ATOM 1266 C C . ILE A 1 160 ? -1.629 -5.659 18.457 1.00 82.06 160 ILE A C 1
ATOM 1268 O O . ILE A 1 160 ? -2.613 -5.553 17.737 1.00 82.06 160 ILE A O 1
ATOM 1272 N N . GLU A 1 161 ? -1.679 -6.242 19.654 1.00 83.94 161 GLU A N 1
ATOM 1273 C CA . GLU A 1 161 ? -2.879 -6.889 20.186 1.00 83.94 161 GLU A CA 1
ATOM 1274 C C . GLU A 1 161 ? -4.033 -5.889 20.330 1.00 83.94 161 GLU A C 1
ATOM 1276 O O . GLU A 1 161 ? -5.180 -6.205 20.012 1.00 83.94 161 GLU A O 1
ATOM 1281 N N . THR A 1 162 ? -3.740 -4.655 20.758 1.00 82.44 162 THR A N 1
ATOM 1282 C CA . THR A 1 162 ? -4.762 -3.608 20.816 1.00 82.44 162 THR A CA 1
ATOM 1283 C C . THR A 1 162 ? -5.242 -3.232 19.416 1.00 82.44 162 THR A C 1
ATOM 1285 O O . THR A 1 162 ? -6.443 -3.079 19.223 1.00 82.44 162 THR A O 1
ATOM 1288 N N . LEU A 1 163 ? -4.350 -3.122 18.427 1.00 82.56 163 LEU A N 1
ATOM 1289 C CA . LEU A 1 163 ? -4.739 -2.844 17.038 1.00 82.56 163 LEU A CA 1
ATOM 1290 C C . LEU A 1 163 ? -5.616 -3.951 16.441 1.00 82.56 163 LEU A C 1
ATOM 1292 O O . LEU A 1 163 ? -6.631 -3.643 15.821 1.00 82.56 163 LEU A O 1
ATOM 1296 N N . GLU A 1 164 ? -5.261 -5.216 16.666 1.00 83.56 164 GLU A N 1
ATOM 1297 C CA . GLU A 1 164 ? -6.032 -6.380 16.208 1.00 83.56 164 GLU A CA 1
ATOM 1298 C C . GLU A 1 164 ? -7.425 -6.446 16.845 1.00 83.56 164 GLU A C 1
ATOM 1300 O O . GLU A 1 164 ? -8.362 -6.974 16.247 1.00 83.56 164 GLU A O 1
ATOM 1305 N N . SER A 1 165 ? -7.588 -5.875 18.041 1.00 84.81 165 SER A N 1
ATOM 1306 C CA . SER A 1 165 ? -8.880 -5.827 18.726 1.00 84.81 165 SER A CA 1
ATOM 1307 C C . SER A 1 165 ? -9.856 -4.772 18.176 1.00 84.81 165 SER A C 1
ATOM 1309 O O . SER A 1 165 ? -11.049 -4.851 18.466 1.00 84.81 165 SER A O 1
ATOM 1311 N N . LEU A 1 166 ? -9.397 -3.828 17.341 1.00 87.12 166 LEU A N 1
ATOM 1312 C CA . LEU A 1 166 ? -10.230 -2.776 16.739 1.00 87.12 166 LEU A CA 1
ATOM 1313 C C . LEU A 1 166 ? -10.961 -3.279 15.479 1.00 87.12 166 LEU A C 1
ATOM 1315 O O . LEU A 1 166 ? -10.668 -2.881 14.348 1.00 87.12 166 LEU A O 1
ATOM 1319 N N . VAL A 1 167 ? -11.926 -4.176 15.677 1.00 87.25 167 VAL A N 1
ATOM 1320 C CA . VAL A 1 167 ? -12.644 -4.885 14.602 1.00 87.25 167 VAL A CA 1
ATOM 1321 C C . VAL A 1 167 ? -13.389 -3.931 13.658 1.00 87.25 167 VAL A C 1
ATOM 1323 O O . VAL A 1 167 ? -13.348 -4.091 12.437 1.00 87.25 167 VAL A O 1
ATOM 1326 N N . TYR A 1 168 ? -14.085 -2.926 14.189 1.00 86.94 168 TYR A N 1
ATOM 1327 C CA . TYR A 1 168 ? -14.865 -1.979 13.393 1.00 86.94 168 TYR A CA 1
ATOM 1328 C C . TYR A 1 168 ? -13.956 -1.015 12.614 1.00 86.94 168 TYR A C 1
ATOM 1330 O O . TYR A 1 168 ? -14.251 -0.695 11.460 1.00 86.94 168 TYR A O 1
ATOM 1338 N N . TYR A 1 169 ? -12.835 -0.585 13.199 1.00 86.25 169 TYR A N 1
ATOM 1339 C CA . TYR A 1 169 ? -11.785 0.152 12.491 1.00 86.25 169 TYR A CA 1
ATOM 1340 C C . TYR A 1 169 ? -11.225 -0.643 11.299 1.00 86.25 169 TYR A C 1
ATOM 1342 O O . TYR A 1 169 ? -11.150 -0.099 10.193 1.00 86.25 169 TYR A O 1
ATOM 1350 N N . ASP A 1 170 ? -10.914 -1.931 11.482 1.00 84.25 170 ASP A N 1
ATOM 1351 C CA . ASP A 1 170 ? -10.433 -2.805 10.401 1.00 84.25 170 ASP A CA 1
ATOM 1352 C C . ASP A 1 170 ? -11.463 -2.927 9.260 1.00 84.25 170 ASP A C 1
ATOM 1354 O O . ASP A 1 170 ? -11.133 -2.770 8.081 1.00 84.25 170 ASP A O 1
ATOM 1358 N N . CYS A 1 171 ? -12.751 -3.075 9.595 1.00 83.62 171 CYS A N 1
ATOM 1359 C CA . CYS A 1 171 ? -13.843 -3.103 8.613 1.00 83.62 171 CYS A CA 1
ATOM 1360 C C . CYS A 1 171 ? -13.895 -1.840 7.734 1.00 83.62 171 CYS A C 1
ATOM 1362 O O . CYS A 1 171 ? -14.223 -1.908 6.548 1.00 83.62 171 CYS A O 1
ATOM 1364 N N . VAL A 1 172 ? -13.582 -0.674 8.305 1.00 84.38 172 VAL A N 1
ATOM 1365 C CA . VAL A 1 172 ? -13.582 0.604 7.581 1.00 84.38 172 VAL A CA 1
ATOM 1366 C C . VAL A 1 172 ? -12.397 0.704 6.624 1.00 84.38 172 VAL A C 1
ATOM 1368 O O . VAL A 1 172 ? -12.570 1.178 5.501 1.00 84.38 172 VAL A O 1
ATOM 1371 N N . LEU A 1 173 ? -11.213 0.234 7.026 1.00 80.19 173 LEU A N 1
ATOM 1372 C CA . LEU A 1 173 ? -10.042 0.203 6.144 1.00 80.19 173 LEU A CA 1
ATOM 1373 C C . LEU A 1 173 ? -10.261 -0.719 4.938 1.00 80.19 173 LEU A C 1
ATOM 1375 O O . LEU A 1 173 ? -9.864 -0.379 3.822 1.00 80.19 173 LEU A O 1
ATOM 1379 N N . ARG A 1 174 ? -10.973 -1.835 5.131 1.00 77.50 174 ARG A N 1
ATOM 1380 C CA . ARG A 1 174 ? -11.333 -2.776 4.056 1.00 77.50 174 ARG A CA 1
ATOM 1381 C C . ARG A 1 174 ? -12.192 -2.147 2.953 1.00 77.50 174 ARG A C 1
ATOM 1383 O O . ARG A 1 174 ? -12.101 -2.564 1.804 1.00 77.50 174 ARG A O 1
ATOM 1390 N N . LEU A 1 175 ? -12.986 -1.120 3.261 1.00 76.62 175 LEU A N 1
ATOM 1391 C CA . LEU A 1 175 ? -13.849 -0.433 2.288 1.00 76.62 175 LEU A CA 1
ATOM 1392 C C . LEU A 1 175 ? -13.128 0.566 1.378 1.00 76.62 175 LEU A C 1
ATOM 1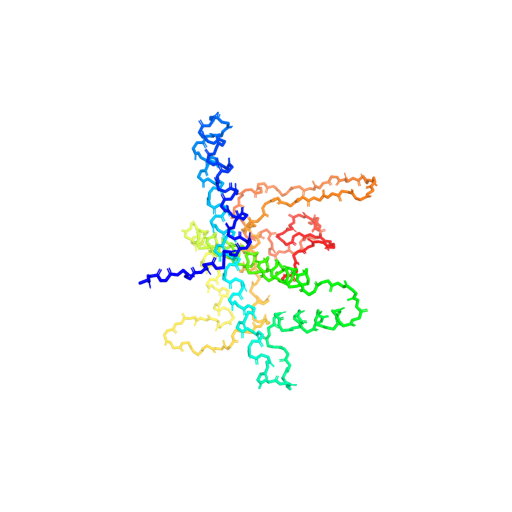394 O O . LEU A 1 175 ? -13.738 1.072 0.436 1.00 76.62 175 LEU A O 1
ATOM 1398 N N . ALA A 1 176 ? -11.854 0.862 1.638 1.00 74.94 176 ALA A N 1
ATOM 1399 C CA . ALA A 1 176 ? -11.060 1.794 0.845 1.00 74.94 176 ALA A CA 1
ATOM 1400 C C . ALA A 1 176 ? -9.918 1.081 0.088 1.00 74.94 176 ALA A C 1
ATOM 1402 O O . ALA A 1 176 ? -8.749 1.410 0.311 1.00 74.94 176 ALA A O 1
ATOM 1403 N N . PRO A 1 177 ? -10.205 0.119 -0.819 1.00 73.00 177 PRO A N 1
ATOM 1404 C CA . PRO A 1 177 ? -9.162 -0.520 -1.611 1.00 73.00 177 PRO A CA 1
ATOM 1405 C C . PRO A 1 177 ? -8.518 0.513 -2.542 1.00 73.00 177 PRO A C 1
ATOM 1407 O O . PRO A 1 177 ? -9.133 1.007 -3.486 1.00 73.00 177 PRO A O 1
ATOM 1410 N N . VAL A 1 178 ? -7.255 0.847 -2.275 1.00 81.19 178 VAL A N 1
ATOM 1411 C CA . VAL A 1 178 ? -6.500 1.832 -3.067 1.00 81.19 178 VAL A CA 1
ATOM 1412 C C . VAL A 1 178 ? -6.177 1.302 -4.464 1.00 81.19 178 VAL A C 1
ATOM 1414 O O . VAL A 1 178 ? -6.119 2.069 -5.426 1.00 81.19 178 VAL A O 1
ATOM 1417 N N . ILE A 1 179 ? -5.981 -0.011 -4.582 1.00 79.06 179 ILE A N 1
ATOM 1418 C CA . ILE A 1 179 ? -5.698 -0.700 -5.838 1.00 79.06 179 ILE A CA 1
ATOM 1419 C C . ILE A 1 179 ? -6.927 -1.538 -6.196 1.00 79.06 179 ILE A C 1
ATOM 1421 O O . ILE A 1 179 ? -7.183 -2.567 -5.582 1.00 79.06 179 ILE A O 1
ATOM 1425 N N . GLY A 1 180 ? -7.704 -1.081 -7.184 1.00 67.19 180 GLY A N 1
ATOM 1426 C CA . GLY A 1 180 ? -8.944 -1.750 -7.603 1.00 67.19 180 GLY A CA 1
ATOM 1427 C C . GLY A 1 180 ? -8.763 -2.859 -8.645 1.00 67.19 180 GLY A C 1
ATOM 1428 O O . GLY A 1 180 ? -9.685 -3.636 -8.870 1.00 67.19 180 GLY A O 1
ATOM 1429 N N . ILE A 1 181 ? -7.602 -2.930 -9.306 1.00 73.06 181 ILE A N 1
ATOM 1430 C CA . ILE A 1 181 ? -7.302 -3.940 -10.330 1.00 73.06 181 ILE A CA 1
ATOM 1431 C C . ILE A 1 181 ? -5.853 -4.391 -10.176 1.00 73.06 181 ILE A C 1
ATOM 1433 O O . ILE A 1 181 ? -4.930 -3.578 -10.241 1.00 73.06 181 ILE A O 1
ATOM 1437 N N . THR A 1 182 ? -5.654 -5.701 -10.064 1.00 70.75 182 THR A N 1
ATOM 1438 C CA . THR A 1 182 ? -4.362 -6.359 -10.264 1.00 70.75 182 THR A CA 1
ATOM 1439 C C . THR A 1 182 ? -4.477 -7.318 -11.443 1.00 70.75 182 THR A C 1
ATOM 1441 O O . THR A 1 182 ? -5.534 -7.886 -11.716 1.00 70.75 182 THR A O 1
ATOM 1444 N N . THR A 1 183 ? -3.397 -7.473 -12.206 1.00 73.56 183 THR A N 1
ATOM 1445 C CA . THR A 1 183 ? -3.380 -8.381 -13.358 1.00 73.56 183 THR A CA 1
ATOM 1446 C C . THR A 1 183 ? -2.560 -9.624 -13.041 1.00 73.56 183 THR A C 1
ATOM 1448 O O . THR A 1 183 ? -1.645 -9.609 -12.212 1.00 73.56 183 THR A O 1
ATOM 1451 N N . ARG A 1 184 ? -2.915 -10.737 -13.686 1.00 73.12 184 ARG A N 1
ATOM 1452 C CA . ARG A 1 184 ? -2.191 -12.006 -13.609 1.00 73.12 184 ARG A CA 1
ATOM 1453 C C . ARG A 1 184 ? -2.009 -12.568 -15.007 1.00 73.12 184 ARG A C 1
ATOM 1455 O O . ARG A 1 184 ? -2.887 -12.442 -15.855 1.00 73.12 184 ARG A O 1
ATOM 1462 N N . ARG A 1 185 ? -0.867 -13.216 -15.225 1.00 69.81 185 ARG A N 1
ATOM 1463 C CA . ARG A 1 185 ? -0.593 -13.979 -16.442 1.00 69.81 185 ARG A CA 1
ATOM 1464 C C . ARG A 1 185 ? -0.625 -15.460 -16.103 1.00 69.81 185 ARG A C 1
ATOM 1466 O O . ARG A 1 185 ? 0.141 -15.909 -15.252 1.00 69.81 185 ARG A O 1
ATOM 1473 N N . ALA A 1 186 ? -1.495 -16.205 -16.777 1.00 58.56 186 ALA A N 1
ATOM 1474 C CA . ALA A 1 186 ? -1.510 -17.654 -16.673 1.00 58.56 186 ALA A CA 1
ATOM 1475 C C . ALA A 1 186 ? -0.188 -18.216 -17.222 1.00 58.56 186 ALA A C 1
ATOM 1477 O O . ALA A 1 186 ? 0.237 -17.872 -18.325 1.00 58.56 186 ALA A O 1
ATOM 1478 N N . ILE A 1 187 ? 0.489 -19.048 -16.429 1.00 72.81 187 ILE A N 1
ATOM 1479 C CA . ILE A 1 187 ? 1.725 -19.742 -16.838 1.00 72.81 187 ILE A CA 1
ATOM 1480 C C . ILE A 1 187 ? 1.437 -21.035 -17.618 1.00 72.81 187 ILE A C 1
ATOM 1482 O O . ILE A 1 187 ? 2.342 -21.602 -18.222 1.00 72.81 187 ILE A O 1
ATOM 1486 N N . ARG A 1 188 ? 0.184 -21.500 -17.577 1.00 55.38 188 ARG A N 1
ATOM 1487 C CA . ARG A 1 188 ? -0.367 -22.672 -18.266 1.00 55.38 188 ARG A CA 1
ATOM 1488 C C . ARG A 1 188 ? -1.879 -22.501 -18.418 1.00 55.38 188 ARG A C 1
ATOM 1490 O O . ARG A 1 188 ? -2.457 -21.690 -17.692 1.00 55.38 188 ARG A O 1
ATOM 1497 N N . ASP A 1 189 ? -2.497 -23.282 -19.295 1.00 52.53 189 ASP A N 1
ATOM 1498 C CA . ASP A 1 189 ? -3.951 -23.275 -19.482 1.00 52.53 189 ASP A CA 1
ATOM 1499 C C . ASP A 1 189 ? -4.678 -23.563 -18.160 1.00 52.53 189 ASP A C 1
ATOM 1501 O O . ASP A 1 189 ? -4.302 -24.463 -17.401 1.00 52.53 189 ASP A O 1
ATOM 1505 N N . ALA A 1 190 ? -5.705 -22.766 -17.871 1.00 49.38 190 ALA A N 1
ATOM 1506 C CA . ALA A 1 190 ? -6.487 -22.843 -16.645 1.00 49.38 190 ALA A CA 1
ATOM 1507 C C . ALA A 1 190 ? -7.951 -22.479 -16.923 1.00 49.38 190 ALA A C 1
ATOM 1509 O O . ALA A 1 190 ? -8.235 -21.617 -17.754 1.00 49.38 190 ALA A O 1
ATOM 1510 N N . VAL A 1 191 ? -8.867 -23.122 -16.198 1.00 51.06 191 VAL A N 1
ATOM 1511 C CA . VAL A 1 191 ? -10.297 -22.787 -16.175 1.00 51.06 191 VAL A CA 1
ATOM 1512 C C . VAL A 1 191 ? -10.572 -22.023 -14.880 1.00 51.06 191 VAL A C 1
ATOM 1514 O O . VAL A 1 191 ? -10.127 -22.452 -13.816 1.00 51.06 191 VAL A O 1
ATOM 1517 N N . VAL A 1 192 ? -11.254 -20.881 -14.973 1.00 63.75 192 VAL A N 1
ATOM 1518 C CA . VAL A 1 192 ? -11.592 -20.015 -13.833 1.00 63.75 192 VAL A CA 1
ATOM 1519 C C . VAL A 1 192 ? -13.116 -19.909 -13.747 1.00 63.75 192 VAL A C 1
ATOM 1521 O O . VAL A 1 192 ? -13.734 -19.453 -14.706 1.00 63.75 192 VAL A O 1
ATOM 1524 N N . ASP A 1 193 ? -13.705 -20.327 -12.622 1.00 61.44 193 ASP A N 1
ATOM 1525 C CA . ASP A 1 193 ? -15.163 -20.387 -12.404 1.00 61.44 193 ASP A CA 1
ATOM 1526 C C . ASP A 1 193 ? -15.718 -19.233 -11.539 1.00 61.44 193 ASP A C 1
ATOM 1528 O O . ASP A 1 193 ? -14.999 -18.588 -10.775 1.00 61.44 193 ASP A O 1
ATOM 1532 N N . GLY A 1 194 ? -17.023 -18.966 -11.709 1.00 62.81 194 GLY A N 1
ATOM 1533 C CA . GLY A 1 194 ? -17.739 -17.739 -11.329 1.00 62.81 194 GLY A CA 1
ATOM 1534 C C . GLY A 1 194 ? -17.846 -17.415 -9.832 1.00 62.81 194 GLY A C 1
ATOM 1535 O O . GLY A 1 194 ? -18.212 -18.249 -9.008 1.00 62.81 194 GLY A O 1
ATOM 1536 N N . VAL A 1 195 ? -17.588 -16.143 -9.511 1.00 55.75 195 VAL A N 1
ATOM 1537 C CA . VAL A 1 195 ? -17.591 -15.566 -8.156 1.00 55.75 195 VAL A CA 1
ATOM 1538 C C . VAL A 1 195 ? -18.903 -14.818 -7.883 1.00 55.75 195 VAL A C 1
ATOM 1540 O O . VAL A 1 195 ? -19.423 -14.120 -8.753 1.00 55.75 195 VAL A O 1
ATOM 1543 N N . SER A 1 196 ? -19.422 -14.928 -6.656 1.00 50.31 196 SER A N 1
ATOM 1544 C CA . SER A 1 196 ? -20.577 -14.154 -6.181 1.00 50.31 196 SER A CA 1
ATOM 1545 C C . SER A 1 196 ? -20.160 -12.741 -5.751 1.00 50.31 196 SER A C 1
ATOM 1547 O O . SER A 1 196 ? -19.241 -12.584 -4.950 1.00 50.31 196 SER A O 1
ATOM 1549 N N . ILE A 1 197 ? -20.857 -11.717 -6.254 1.00 56.62 197 ILE A N 1
ATOM 1550 C CA . ILE A 1 197 ? -20.612 -10.292 -5.963 1.00 56.62 197 ILE A CA 1
ATOM 1551 C C . ILE A 1 197 ? -21.559 -9.829 -4.844 1.00 56.62 197 ILE A C 1
ATOM 1553 O O . ILE A 1 197 ? -22.736 -10.193 -4.837 1.00 56.62 197 ILE A O 1
ATOM 1557 N N . HIS A 1 198 ? -21.074 -9.011 -3.901 1.00 55.56 198 HIS A N 1
ATOM 1558 C CA . HIS A 1 198 ? -21.924 -8.411 -2.867 1.00 55.56 198 HIS A CA 1
ATOM 1559 C C . HIS A 1 198 ? -23.034 -7.543 -3.482 1.00 55.56 198 HIS A C 1
ATOM 1561 O O . HIS A 1 198 ? -22.805 -6.795 -4.431 1.00 55.56 198 HIS A O 1
ATOM 1567 N N . ARG A 1 199 ? -24.236 -7.587 -2.895 1.00 55.75 199 ARG A N 1
ATOM 1568 C CA . ARG A 1 199 ? -25.337 -6.681 -3.252 1.00 55.75 199 ARG A CA 1
ATOM 1569 C C . ARG A 1 199 ? -24.954 -5.235 -2.914 1.00 55.75 199 ARG A C 1
ATOM 1571 O O . ARG A 1 199 ? -24.547 -4.989 -1.783 1.00 55.75 199 ARG A O 1
ATOM 1578 N N . ASP A 1 200 ? -25.112 -4.303 -3.850 1.00 63.84 200 ASP A N 1
ATOM 1579 C CA . ASP A 1 200 ? -24.777 -2.873 -3.701 1.00 63.84 200 ASP A CA 1
ATOM 1580 C C . ASP A 1 200 ? -23.294 -2.623 -3.321 1.00 63.84 200 ASP A C 1
ATOM 1582 O O . ASP A 1 200 ? -23.000 -2.048 -2.272 1.00 63.84 200 ASP A O 1
ATOM 1586 N N . PRO A 1 201 ? -22.327 -3.064 -4.156 1.00 65.06 201 PRO A N 1
ATOM 1587 C CA . PRO A 1 201 ? -20.896 -3.073 -3.819 1.00 65.06 201 PRO A CA 1
ATOM 1588 C C . PRO A 1 201 ? -20.260 -1.677 -3.751 1.00 65.06 201 PRO A C 1
ATOM 1590 O O . PRO A 1 201 ? -19.134 -1.530 -3.290 1.00 65.06 201 PRO A O 1
ATOM 1593 N N . THR A 1 202 ? -20.961 -0.651 -4.230 1.00 72.19 202 THR A N 1
ATOM 1594 C CA . THR A 1 202 ? -20.491 0.739 -4.249 1.00 72.19 202 THR A CA 1
ATOM 1595 C C . THR A 1 202 ? -20.913 1.533 -3.014 1.00 72.19 202 THR A C 1
ATOM 1597 O O . THR A 1 202 ? -20.527 2.692 -2.879 1.00 72.19 202 THR A O 1
ATOM 1600 N N . GLU A 1 203 ? -21.732 0.958 -2.130 1.00 78.56 203 GLU A N 1
ATOM 1601 C CA . GLU A 1 203 ? -22.175 1.630 -0.909 1.00 78.56 203 GLU A CA 1
ATOM 1602 C C . GLU A 1 203 ? -21.184 1.432 0.247 1.00 78.56 203 GLU A C 1
ATOM 1604 O O . GLU A 1 203 ? -20.709 0.328 0.513 1.00 78.56 203 GLU A O 1
ATOM 1609 N N . PHE A 1 204 ? -20.903 2.511 0.982 1.00 82.31 204 PHE A N 1
ATOM 1610 C CA . PHE A 1 204 ? -20.003 2.495 2.136 1.00 82.31 204 PHE A CA 1
ATOM 1611 C C . PHE A 1 204 ? -20.711 1.933 3.381 1.00 82.31 204 PHE A C 1
ATOM 1613 O O . PHE A 1 204 ? -21.348 2.674 4.132 1.00 82.31 204 PHE A O 1
ATOM 1620 N N . ILE A 1 205 ? -20.628 0.613 3.580 1.00 83.19 205 ILE A N 1
ATOM 1621 C CA . ILE A 1 205 ? -21.298 -0.113 4.677 1.00 83.19 205 ILE A CA 1
ATOM 1622 C C . ILE A 1 205 ? -20.279 -1.012 5.404 1.00 83.19 205 ILE A C 1
ATOM 1624 O O . ILE A 1 205 ? -20.081 -2.163 4.995 1.00 83.19 205 ILE A O 1
ATOM 1628 N N . PRO A 1 206 ? -19.605 -0.506 6.459 1.00 81.56 206 PRO A N 1
ATOM 1629 C CA . PRO A 1 206 ? -18.583 -1.255 7.204 1.00 81.56 206 PRO A CA 1
ATOM 1630 C C . PRO A 1 206 ? -19.116 -2.531 7.852 1.00 81.56 206 PRO A C 1
ATOM 1632 O O . PRO A 1 206 ? -18.402 -3.525 7.952 1.00 81.56 206 PRO A O 1
ATOM 1635 N N . GLU A 1 207 ? -20.394 -2.538 8.238 1.00 84.75 207 GLU A N 1
ATOM 1636 C CA . GLU A 1 207 ? -21.033 -3.652 8.937 1.00 84.75 207 GLU A CA 1
ATOM 1637 C C . GLU A 1 207 ? -21.027 -4.968 8.141 1.00 84.75 207 GLU A C 1
ATOM 1639 O O . GLU A 1 207 ? -21.182 -6.036 8.730 1.00 84.75 207 GLU A O 1
ATOM 1644 N N . ARG A 1 208 ? -20.788 -4.917 6.823 1.00 79.75 208 ARG A N 1
ATOM 1645 C CA . ARG A 1 208 ? -20.649 -6.100 5.955 1.00 79.75 208 ARG A CA 1
ATOM 1646 C C . ARG A 1 208 ? -19.439 -6.974 6.307 1.00 79.75 208 ARG A C 1
ATOM 1648 O O . ARG A 1 208 ? -19.434 -8.140 5.932 1.00 79.75 208 ARG A O 1
ATOM 1655 N N . PHE A 1 209 ? -18.454 -6.431 7.026 1.00 77.75 209 PHE A N 1
ATOM 1656 C CA . PHE A 1 209 ? -17.238 -7.144 7.431 1.00 77.75 209 PHE A CA 1
ATOM 1657 C C . PHE A 1 209 ? -17.209 -7.519 8.920 1.00 77.75 209 PHE A C 1
ATOM 1659 O O . PHE A 1 209 ? -16.258 -8.158 9.354 1.00 77.75 209 PHE A O 1
ATOM 1666 N N . LEU A 1 210 ? -18.239 -7.167 9.705 1.00 77.62 210 LEU A N 1
ATOM 1667 C CA . LEU A 1 210 ? -18.256 -7.423 11.155 1.00 77.62 210 LEU A CA 1
ATOM 1668 C C . LEU A 1 210 ? -18.408 -8.898 11.531 1.00 77.62 210 LEU A C 1
ATOM 1670 O O . LEU A 1 210 ? -18.044 -9.288 12.638 1.00 77.62 210 LEU A O 1
ATOM 1674 N N . PHE A 1 211 ? -18.969 -9.709 10.637 1.00 70.44 211 PHE A N 1
ATOM 1675 C CA . PHE A 1 211 ? -19.167 -11.133 10.859 1.00 70.44 211 PHE A CA 1
ATOM 1676 C C . PHE A 1 211 ? -18.489 -11.915 9.736 1.00 70.44 211 PHE A C 1
ATOM 1678 O O . PHE A 1 211 ? -18.752 -11.662 8.558 1.00 70.44 211 PHE A O 1
ATOM 1685 N N . GLU A 1 212 ? -17.663 -12.902 10.092 1.00 58.59 212 GLU A N 1
ATOM 1686 C CA . GLU A 1 212 ? -17.236 -13.945 9.158 1.00 58.59 212 GLU A CA 1
ATOM 1687 C C . GLU A 1 212 ? -18.451 -14.811 8.799 1.00 58.59 212 GLU A C 1
ATOM 1689 O O . GLU A 1 212 ? -18.729 -15.846 9.407 1.00 58.59 212 GLU A O 1
ATOM 1694 N N . ASP A 1 213 ? -19.241 -14.360 7.827 1.00 57.81 213 ASP A N 1
ATOM 1695 C CA . ASP A 1 213 ? -20.271 -15.207 7.241 1.00 57.81 213 ASP A CA 1
ATOM 1696 C C . ASP A 1 213 ? -19.578 -16.294 6.409 1.00 57.81 213 ASP A C 1
ATOM 1698 O O . ASP A 1 213 ? -18.863 -16.003 5.449 1.00 57.81 213 ASP A O 1
ATOM 1702 N N . LYS A 1 214 ? -19.813 -17.563 6.765 1.00 55.56 214 LYS A N 1
ATOM 1703 C CA . LYS A 1 214 ? -19.305 -18.742 6.042 1.00 55.56 214 LYS A CA 1
ATOM 1704 C C . LYS A 1 214 ? -19.762 -18.790 4.579 1.00 55.56 214 LYS A C 1
ATOM 1706 O O . LYS A 1 214 ? -19.232 -19.584 3.808 1.00 55.56 214 LYS A O 1
ATOM 1711 N N . ASN A 1 215 ? -20.741 -17.966 4.205 1.00 57.94 215 ASN A N 1
ATOM 1712 C CA . ASN A 1 215 ? -21.208 -17.812 2.833 1.00 57.94 215 ASN A CA 1
ATOM 1713 C C . ASN A 1 215 ? -20.383 -16.811 2.004 1.00 57.94 215 ASN A C 1
ATOM 1715 O O . ASN A 1 215 ? -20.607 -16.707 0.796 1.00 57.94 215 ASN A O 1
ATOM 1719 N N . HIS A 1 216 ? -19.435 -16.076 2.598 1.00 60.38 216 HIS A N 1
ATOM 1720 C CA . HIS A 1 216 ? -18.538 -15.214 1.832 1.00 60.38 216 HIS A CA 1
ATOM 1721 C C . HIS A 1 216 ? -17.442 -16.029 1.156 1.00 60.38 216 HIS A C 1
ATOM 1723 O O . HIS A 1 216 ? -16.711 -16.796 1.780 1.00 60.38 216 HIS A O 1
ATOM 1729 N N . HIS A 1 217 ? -17.316 -15.83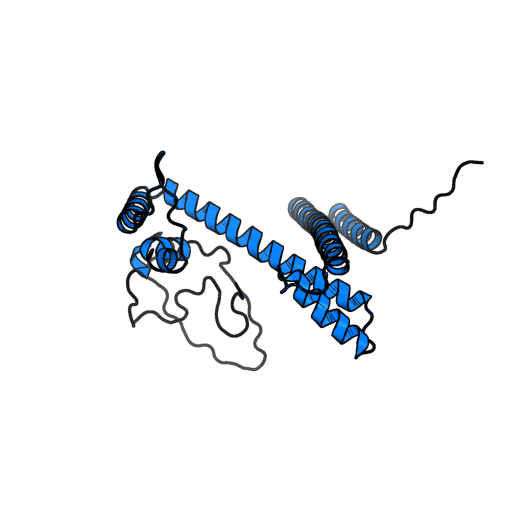5 -0.155 1.00 62.06 217 HIS A N 1
ATOM 1730 C CA . HIS A 1 217 ? -16.236 -16.439 -0.912 1.00 62.06 217 HIS A CA 1
ATOM 1731 C C . HIS A 1 217 ? -14.887 -15.865 -0.438 1.00 62.06 217 HIS A C 1
ATOM 1733 O O . HIS A 1 217 ? -14.798 -14.651 -0.249 1.00 62.06 217 HIS A O 1
ATOM 1739 N N . PRO A 1 218 ? -13.812 -16.669 -0.331 1.00 63.84 218 PRO A N 1
ATOM 1740 C CA . PRO A 1 218 ? -12.489 -16.187 0.090 1.00 63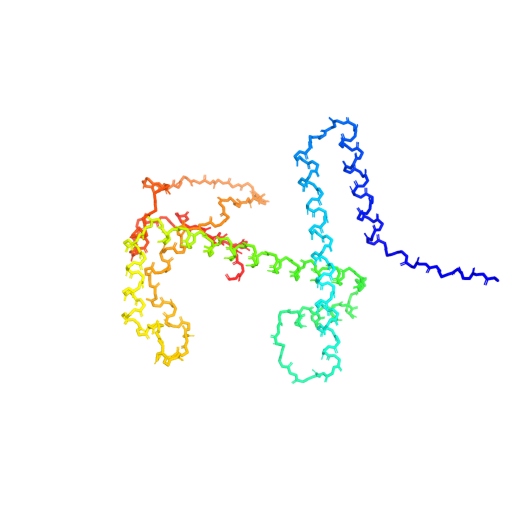.84 218 PRO A CA 1
ATOM 1741 C C . PRO A 1 218 ? -11.918 -15.046 -0.768 1.00 63.84 218 PRO A C 1
ATOM 1743 O O . PRO A 1 218 ? -11.023 -14.335 -0.332 1.00 63.84 218 PRO A O 1
ATOM 1746 N N . TYR A 1 219 ? -12.448 -14.862 -1.982 1.00 67.56 219 TYR A N 1
ATOM 1747 C CA . TYR A 1 219 ? -12.070 -13.795 -2.914 1.00 67.56 219 TYR A CA 1
ATOM 1748 C C . TYR A 1 219 ? -13.107 -12.662 -3.017 1.00 67.56 219 TYR A C 1
ATOM 1750 O O . TYR A 1 219 ? -13.034 -11.847 -3.931 1.00 67.56 219 TYR A O 1
ATOM 1758 N N . ALA A 1 220 ? -14.093 -12.610 -2.115 1.00 63.78 220 ALA A N 1
ATOM 1759 C CA . ALA A 1 220 ? -15.060 -11.511 -2.051 1.00 63.78 220 ALA A CA 1
ATOM 1760 C C . ALA A 1 220 ? -14.400 -10.185 -1.620 1.00 63.78 220 ALA A C 1
ATOM 1762 O O . ALA A 1 220 ? -14.901 -9.110 -1.943 1.00 63.78 220 ALA A O 1
ATOM 1763 N N . MET A 1 221 ? -13.244 -10.269 -0.948 1.00 69.69 221 MET A N 1
ATOM 1764 C CA . MET A 1 221 ? -12.375 -9.140 -0.634 1.00 69.69 221 MET A CA 1
ATOM 1765 C C . MET A 1 221 ? -10.904 -9.536 -0.803 1.00 69.69 221 MET A C 1
ATOM 1767 O O . MET A 1 221 ? -10.450 -10.500 -0.196 1.00 69.69 221 MET A O 1
ATOM 1771 N N . VAL A 1 222 ? -10.158 -8.773 -1.607 1.00 74.19 222 VAL A N 1
ATOM 1772 C CA . VAL A 1 222 ? -8.738 -9.020 -1.925 1.00 74.19 222 VAL A CA 1
ATOM 1773 C C . VAL A 1 222 ? -7.937 -7.711 -1.957 1.00 74.19 222 VAL A C 1
ATOM 1775 O O . VAL A 1 222 ? -7.229 -7.420 -2.916 1.00 74.19 222 VAL A O 1
ATOM 1778 N N . THR A 1 223 ? -8.052 -6.892 -0.908 1.00 73.44 223 THR A N 1
ATOM 1779 C CA . THR A 1 223 ? -7.331 -5.605 -0.772 1.00 73.44 223 THR A CA 1
ATOM 1780 C C . THR A 1 223 ? -5.820 -5.741 -0.933 1.00 73.44 223 THR A C 1
ATOM 1782 O O . THR A 1 223 ? -5.189 -4.888 -1.551 1.00 73.44 223 THR A O 1
ATOM 1785 N N . PHE A 1 224 ? -5.259 -6.832 -0.415 1.00 82.06 224 PHE A N 1
ATOM 1786 C CA . PHE A 1 224 ? -3.845 -7.191 -0.538 1.00 82.06 224 PHE A CA 1
ATOM 1787 C C . PHE A 1 224 ? -3.610 -8.320 -1.546 1.00 82.06 224 PHE A C 1
ATOM 1789 O O . PHE A 1 224 ? -2.535 -8.920 -1.575 1.00 82.06 224 PHE A O 1
ATOM 1796 N N . ASP A 1 225 ? -4.598 -8.574 -2.409 1.00 76.31 225 ASP A N 1
ATOM 1797 C CA . ASP A 1 225 ? -4.592 -9.663 -3.381 1.00 76.31 225 ASP A CA 1
ATOM 1798 C C . ASP A 1 225 ? -4.502 -11.056 -2.706 1.00 76.31 225 ASP A C 1
ATOM 1800 O O . ASP A 1 225 ? -4.668 -11.192 -1.494 1.00 76.31 225 ASP A O 1
ATOM 1804 N N . GLY A 1 226 ? -4.299 -12.120 -3.485 1.00 78.88 226 GLY A N 1
ATOM 1805 C CA . GLY A 1 226 ? -4.156 -13.486 -2.983 1.00 78.88 226 GLY A CA 1
ATOM 1806 C C . GLY A 1 226 ? -3.106 -14.318 -3.728 1.00 78.88 226 GLY A C 1
ATOM 1807 O O . GLY A 1 226 ? -2.707 -14.026 -4.862 1.00 78.88 226 GLY A O 1
ATOM 1808 N N . GLY A 1 227 ? -2.671 -15.405 -3.083 1.00 80.12 227 GLY A N 1
ATOM 1809 C CA . GLY A 1 227 ? -1.722 -16.379 -3.632 1.00 80.12 227 GLY A CA 1
ATOM 1810 C C . GLY A 1 227 ? -0.258 -15.921 -3.606 1.00 80.12 227 GLY A C 1
ATOM 1811 O O . GLY A 1 227 ? 0.118 -15.021 -2.866 1.00 80.12 227 GLY A O 1
ATOM 1812 N N . HIS A 1 228 ? 0.589 -16.530 -4.444 1.00 81.75 228 HIS A N 1
ATOM 1813 C CA . HIS A 1 228 ? 2.053 -16.324 -4.444 1.00 81.75 228 HIS A CA 1
ATOM 1814 C C . HIS A 1 228 ? 2.532 -14.899 -4.766 1.00 81.75 228 HIS A C 1
ATOM 1816 O O . HIS A 1 228 ? 3.727 -14.626 -4.699 1.00 81.75 228 HIS A O 1
ATOM 1822 N N . ARG A 1 229 ? 1.632 -14.013 -5.198 1.00 83.69 229 ARG A N 1
ATOM 1823 C CA . ARG A 1 229 ? 1.929 -12.617 -5.553 1.00 83.69 229 ARG A CA 1
ATOM 1824 C C . ARG A 1 229 ? 1.032 -11.643 -4.785 1.00 83.69 229 ARG A C 1
ATOM 1826 O O . ARG A 1 229 ? 0.782 -10.546 -5.276 1.00 83.69 229 ARG A O 1
ATOM 1833 N N . ALA A 1 230 ? 0.517 -12.077 -3.631 1.00 84.50 230 ALA A N 1
ATOM 1834 C CA . ALA A 1 230 ? -0.125 -11.190 -2.672 1.00 84.50 230 ALA A CA 1
ATOM 1835 C C . ALA A 1 230 ? 0.859 -10.114 -2.189 1.00 84.50 230 ALA A C 1
ATOM 1837 O O . ALA A 1 230 ? 2.076 -10.249 -2.351 1.00 84.50 230 ALA A O 1
ATOM 1838 N N . CYS A 1 231 ? 0.319 -9.038 -1.623 1.00 85.06 231 CYS A N 1
ATOM 1839 C CA . CYS A 1 231 ? 1.126 -8.006 -0.993 1.00 85.06 231 CYS A CA 1
ATOM 1840 C C . CYS A 1 231 ? 2.023 -8.621 0.092 1.00 85.06 231 CYS A C 1
ATOM 1842 O O . CYS A 1 231 ? 1.592 -9.514 0.819 1.00 85.06 231 CYS A O 1
ATOM 1844 N N . LEU A 1 232 ? 3.277 -8.169 0.161 1.00 82.56 232 LEU A N 1
ATOM 1845 C CA . LEU A 1 232 ? 4.267 -8.689 1.109 1.00 82.56 232 LEU A CA 1
ATOM 1846 C C . LEU A 1 232 ? 4.135 -8.066 2.508 1.00 82.56 232 LEU A C 1
ATOM 1848 O O . LEU A 1 232 ? 4.611 -8.654 3.475 1.00 82.56 232 LEU A O 1
ATOM 1852 N N . SER A 1 233 ? 3.565 -6.861 2.581 1.00 72.81 233 SER A N 1
ATOM 1853 C CA . SER A 1 233 ? 3.444 -6.050 3.798 1.00 72.81 233 SER A CA 1
ATOM 1854 C C . SER A 1 233 ? 2.315 -6.497 4.706 1.00 72.81 233 SER A C 1
ATOM 1856 O O . SER A 1 233 ? 1.235 -6.795 4.148 1.00 72.81 233 SER A O 1
#

Secondary structure (DSSP, 8-state):
----------HHHHHHHHHHHHHHHHHHTTSS-HHHHHHHHHHHHHHHHHHHHHHHHHHHHHHHHTT-TTS---SSHHHHHHHHHHHHHHS---HHHHHHHHHHHHHHHHHHHHHHHHHHHHHHHHHHHH-HHHHHHHHHHHHHTT---STT-------HHHHHT-HHHHHHHHT--S--------SS----PPPPPPSSTTS--GGGGSS--TTS-TTS--TT--GGGS---

Radius of gyration: 24.64 Å; chains: 1; bounding box: 70×53×64 Å

Organism: NCBI:txid392033

InterPro domains:
  IPR001128 Cytochrome P450 [PF00067] (48-198)
  IPR001128 Cytochrome P450 [PR00385] (112-129)
  IPR001128 Cytochrome P450 [PR00385] (222-231)
  IPR002401 Cytochrome P450, E-class, group I [PR00463] (101-118)
  IPR002401 Cytochrome P450, E-class, group I [PR00463] (121-147)
  IPR002401 Cytochrome P450, E-class, group I [PR00463] (187-211)
  IPR002401 Cytochrome P450, E-class, group I [PR00463] (221-231)
  IPR036396 Cytochrome P450 superfamily [G3DSA:1.10.630.10] (12-233)
  IPR036396 Cytochrome P450 superfamily [SSF48264] (44-232)
  IPR050121 Cytochrome P450 monooxygenase [PTHR24305] (49-232)